Protein AF-M4C5Z3-F1 (afdb_monomer_lite)

pLDDT: mean 70.46, std 22.54, range [26.23, 94.94]

Radius of gyration: 27.14 Å; chains: 1; bounding box: 74×57×98 Å

Sequence (265 aa):
MHTAELSAAWDGSKSAGDTDDTASECMNYLVKELFRYGHFGLICELHWGSLQPQVETYILWQAGNAAIVQGDSSNASATRYYDLLFAFYVRNQGLASAASALYAFALRSQLTLSTSKAAFEAQRNALNAACNALQALPPENRWFVHKLHTKRPKSSSLKTPEHAKVVPFTRVVTLEDMKCDLSVLDGKLHLLTLGCSEGMLLSTMDGDEVIALLVDAVNTATKHEVQHRLSVGGLDYTVSRSQLTLRESGGYNVEFDEIVGSVLR

Foldseek 3Di:
DDDDDDPDDDPDDPVPVVVVVVVLVVLLVVLVVCVVVVVLVCLQVDPCDPCLVSSLVSLVVCLVCVCVVVVDLDNVSNLSSLVSNLSNCVSVVNLLSSLQSLQVSLVVLLVSLFLDLVSLVSSLVSLVSSLVSLVVDDPVRQKDKDFDPDDPPPDDDDDDDDDDPCDTDIDIDGSLNSLLVNLLSVLLSVCVVLVVDSDSCSSVDDSVRSVVVVVVSVVVVVVVVLVPDDDDPPDDDDDDPPDDDDDDDDDDDPDPCVSVVSNPD

Secondary structure (DSSP, 8-state):
-----------TTTHHHHHHHHHHHHHHHHHHHHHHTT-HHHHHHS--GGGHHHHHHHHHHHHHHHHHHS--SSTHHHHHHHHHHHHHHHHTT-HHHHHHHHHHHHHHHHHS----HHHHHHHHHHHHHHHHHHHTS-GGG-EEEEEESS------------------EEEEEEHHHHHHHHHHHHHHHHHHHTT----TTTTT--HHHHHHHHHHHHHHHHHHHHH----STT------SS-------SS----THHHHHTT--

InterPro domains:
  IPR021717 Nucleoporin Nup120/160 [PTHR21286] (20-216)
  IPR056535 NUP160, middle TPR domain [PF23354] (22-135)

Organism: Hyaloperonospora arabidopsidis (strain Emoy2) (NCBI:txid559515)

Structure (mmCIF, N/CA/C/O backbone):
data_AF-M4C5Z3-F1
#
_entry.id   AF-M4C5Z3-F1
#
loop_
_atom_site.group_PDB
_atom_site.id
_atom_site.type_symbol
_atom_site.label_atom_id
_atom_site.label_alt_id
_atom_site.label_comp_id
_atom_site.label_asym_id
_atom_site.label_entity_id
_atom_site.label_seq_id
_atom_site.pdbx_PDB_ins_code
_atom_site.Cartn_x
_atom_site.Cartn_y
_atom_site.Cartn_z
_atom_site.occupancy
_atom_site.B_iso_or_equiv
_atom_site.auth_seq_id
_atom_site.auth_comp_id
_atom_site.auth_asym_id
_atom_site.auth_atom_id
_atom_site.pdbx_PDB_model_num
ATOM 1 N N . MET A 1 1 ? 9.821 5.888 -55.090 1.00 39.34 1 MET A N 1
ATOM 2 C CA . MET A 1 1 ? 11.078 5.530 -54.403 1.00 39.34 1 MET A CA 1
ATOM 3 C C . MET A 1 1 ? 12.017 6.719 -54.503 1.00 39.34 1 MET A C 1
ATOM 5 O O . MET A 1 1 ? 12.511 6.979 -55.588 1.00 39.34 1 MET A O 1
ATOM 9 N N . HIS A 1 2 ? 12.205 7.458 -53.411 1.00 33.84 2 HIS A N 1
ATOM 10 C CA . HIS A 1 2 ? 13.255 8.469 -53.291 1.00 33.84 2 HIS A CA 1
ATOM 11 C C . HIS A 1 2 ? 13.922 8.274 -51.932 1.00 33.84 2 HIS A C 1
ATOM 13 O O . HIS A 1 2 ? 13.320 8.528 -50.894 1.00 33.84 2 HIS A O 1
ATOM 19 N N . THR A 1 3 ? 15.136 7.739 -51.962 1.00 39.19 3 THR A N 1
ATOM 20 C CA . THR A 1 3 ? 16.070 7.698 -50.840 1.00 39.19 3 THR A CA 1
ATOM 21 C C . THR A 1 3 ? 16.758 9.056 -50.770 1.00 39.19 3 THR A C 1
ATOM 23 O O . THR A 1 3 ? 17.533 9.394 -51.662 1.00 39.19 3 THR A O 1
ATOM 26 N N . ALA A 1 4 ? 16.445 9.843 -49.744 1.00 37.44 4 ALA A N 1
ATOM 27 C CA . ALA A 1 4 ? 17.240 11.003 -49.372 1.00 37.44 4 ALA A CA 1
ATOM 28 C C . ALA A 1 4 ? 18.217 10.565 -48.279 1.00 37.44 4 ALA A C 1
ATOM 30 O O . ALA A 1 4 ? 17.811 10.167 -47.187 1.00 37.44 4 ALA A O 1
ATOM 31 N N . GLU A 1 5 ? 19.499 10.587 -48.624 1.00 41.94 5 GLU A N 1
ATOM 32 C CA . GLU A 1 5 ? 20.614 10.430 -47.704 1.00 41.94 5 GLU A CA 1
ATOM 33 C C . GLU A 1 5 ? 20.595 11.576 -46.686 1.00 41.94 5 GLU A C 1
ATOM 35 O O . GLU A 1 5 ? 20.646 12.750 -47.049 1.00 41.94 5 GLU A O 1
ATOM 40 N N . LEU A 1 6 ? 20.529 11.235 -45.401 1.00 36.75 6 LEU A N 1
ATOM 41 C CA . LEU A 1 6 ? 20.796 12.155 -44.299 1.00 36.75 6 LEU A CA 1
ATOM 42 C C . LEU A 1 6 ? 21.975 11.601 -43.500 1.00 36.75 6 LEU A C 1
ATOM 44 O O . LEU A 1 6 ? 21.814 10.982 -42.451 1.00 36.75 6 LEU A O 1
ATOM 48 N N . SER A 1 7 ? 23.182 11.837 -44.015 1.00 43.16 7 SER A N 1
ATOM 49 C CA . SER A 1 7 ? 24.384 11.877 -43.184 1.00 43.16 7 SER A CA 1
ATOM 50 C C . SER A 1 7 ? 24.365 13.177 -42.386 1.00 43.16 7 SER A C 1
ATOM 52 O O . SER A 1 7 ? 24.727 14.233 -42.897 1.00 43.16 7 SER A O 1
ATOM 54 N N . ALA A 1 8 ? 23.954 13.097 -41.123 1.00 41.72 8 ALA A N 1
ATOM 55 C CA . ALA A 1 8 ? 24.236 14.128 -40.136 1.00 41.72 8 ALA A CA 1
ATOM 56 C C . ALA A 1 8 ? 25.326 13.605 -39.197 1.00 41.72 8 ALA A C 1
ATOM 58 O O . ALA A 1 8 ? 25.140 12.621 -38.486 1.00 41.72 8 ALA A O 1
ATOM 59 N N . ALA A 1 9 ? 26.480 14.266 -39.248 1.00 44.06 9 ALA A N 1
ATOM 60 C CA . ALA A 1 9 ? 27.583 14.095 -38.321 1.00 44.06 9 ALA A CA 1
ATOM 61 C C . ALA A 1 9 ? 27.102 14.357 -36.886 1.00 44.06 9 ALA A C 1
ATOM 63 O O . ALA A 1 9 ? 26.597 15.438 -36.587 1.00 44.06 9 ALA A O 1
ATOM 64 N N . TRP A 1 10 ? 27.243 13.371 -36.001 1.00 43.03 10 TRP A N 1
ATOM 65 C CA . TRP A 1 10 ? 26.977 13.547 -34.577 1.00 43.03 10 TRP A CA 1
ATOM 66 C C . TRP A 1 10 ? 28.274 13.918 -33.866 1.00 43.03 10 TRP A C 1
ATOM 68 O O . TRP A 1 10 ? 29.147 13.086 -33.629 1.00 43.03 10 TRP A O 1
ATOM 78 N N . ASP A 1 11 ? 28.373 15.209 -33.566 1.00 37.47 11 ASP A N 1
ATOM 79 C CA . ASP A 1 11 ? 29.314 15.802 -32.626 1.00 37.47 11 ASP A CA 1
ATOM 80 C C . ASP A 1 11 ? 28.992 15.278 -31.211 1.00 37.47 11 ASP A C 1
ATOM 82 O O . ASP A 1 11 ? 28.008 15.653 -30.569 1.00 37.47 11 ASP A O 1
ATOM 86 N N . GLY A 1 12 ? 29.765 14.283 -30.777 1.00 49.31 12 GLY A N 1
ATOM 87 C CA . GLY A 1 12 ? 29.418 13.347 -29.706 1.00 49.31 12 GLY A CA 1
ATOM 88 C C . GLY A 1 12 ? 29.709 13.803 -28.276 1.00 49.31 12 GLY A C 1
ATOM 89 O O . GLY A 1 12 ? 30.211 12.998 -27.501 1.00 49.31 12 GLY A O 1
ATOM 90 N N . SER A 1 13 ? 29.428 15.053 -27.892 1.00 48.03 13 SER A N 1
ATOM 91 C CA . SER A 1 13 ? 29.734 15.491 -26.510 1.00 48.03 13 SER A CA 1
ATOM 92 C C . SER A 1 13 ? 28.689 16.382 -25.822 1.00 48.03 13 SER A C 1
ATOM 94 O O . SER A 1 13 ? 28.827 16.693 -24.642 1.00 48.03 13 SER A O 1
ATOM 96 N N . LYS A 1 14 ? 27.595 16.753 -26.503 1.00 43.72 14 LYS A N 1
ATOM 97 C CA . LYS A 1 14 ? 26.485 17.517 -25.891 1.00 43.72 14 LYS A CA 1
ATOM 98 C C . LYS A 1 14 ? 25.096 16.897 -26.054 1.00 43.72 14 LYS A C 1
ATOM 100 O O . LYS A 1 14 ? 24.192 17.293 -25.335 1.00 43.72 14 LYS A O 1
ATOM 105 N N . SER A 1 15 ? 24.924 15.915 -26.940 1.00 52.88 15 SER A N 1
ATOM 106 C CA . SER A 1 15 ? 23.600 15.368 -27.266 1.00 52.88 15 SER A CA 1
ATOM 107 C C . SER A 1 15 ? 23.073 14.331 -26.276 1.00 52.88 15 SER A C 1
ATOM 109 O O . SER A 1 15 ? 21.871 14.115 -26.240 1.00 52.88 15 SER A O 1
ATOM 111 N N . ALA A 1 16 ? 23.932 13.697 -25.470 1.00 54.38 16 ALA A N 1
ATOM 112 C CA . ALA A 1 16 ? 23.512 12.596 -24.601 1.00 54.38 16 ALA A CA 1
ATOM 113 C C . ALA A 1 16 ? 22.539 13.042 -23.491 1.00 54.38 16 ALA A C 1
ATOM 115 O O . ALA A 1 16 ? 21.610 12.303 -23.176 1.00 54.38 16 ALA A O 1
ATOM 116 N N . GLY A 1 17 ? 22.726 14.249 -22.938 1.00 60.50 17 GLY A N 1
ATOM 117 C CA . GLY A 1 17 ? 21.825 14.824 -21.931 1.00 60.50 17 GLY A CA 1
ATOM 118 C C . GLY A 1 17 ? 20.466 15.202 -22.523 1.00 60.50 17 GLY A C 1
ATOM 119 O O . GLY A 1 17 ? 19.441 14.728 -22.050 1.00 60.50 17 GLY A O 1
ATOM 120 N N . ASP A 1 18 ? 20.467 15.940 -23.636 1.00 63.28 18 ASP A N 1
ATOM 121 C CA . ASP A 1 18 ? 19.236 16.381 -24.305 1.00 63.28 18 ASP A CA 1
ATOM 122 C C . ASP A 1 18 ? 18.384 15.198 -24.814 1.00 63.28 18 ASP A C 1
ATOM 124 O O . ASP A 1 18 ? 17.150 15.252 -24.808 1.00 63.28 18 ASP A O 1
ATOM 128 N N . THR A 1 19 ? 19.022 14.098 -25.243 1.00 69.94 19 THR A N 1
ATOM 129 C CA . THR A 1 19 ? 18.304 12.885 -25.666 1.00 69.94 19 THR A CA 1
ATOM 130 C C . THR A 1 19 ? 17.678 12.120 -24.504 1.00 69.94 19 THR A C 1
ATOM 132 O O . THR A 1 19 ? 16.592 11.567 -24.677 1.00 69.94 19 THR A O 1
ATOM 135 N N . ASP A 1 20 ? 18.334 12.086 -23.340 1.00 73.19 20 ASP A N 1
ATOM 136 C CA . ASP A 1 20 ? 17.809 11.406 -22.147 1.00 73.19 20 ASP A CA 1
ATOM 137 C C . ASP A 1 20 ? 16.641 12.200 -21.543 1.00 73.19 20 ASP A C 1
ATOM 139 O O . ASP A 1 20 ? 15.596 11.631 -21.221 1.00 73.19 20 ASP A O 1
ATOM 143 N N . ASP A 1 21 ? 16.752 13.531 -21.532 1.00 78.31 21 ASP A N 1
ATOM 144 C CA . ASP A 1 21 ? 15.671 14.425 -21.114 1.00 78.31 21 ASP A CA 1
ATOM 145 C C . ASP A 1 21 ? 14.442 14.269 -22.024 1.00 78.31 21 ASP A C 1
ATOM 147 O O . ASP A 1 21 ? 13.331 14.037 -21.539 1.00 78.31 21 ASP A O 1
ATOM 151 N N . THR A 1 22 ? 14.638 14.264 -23.348 1.00 84.62 22 THR A N 1
ATOM 152 C CA . THR A 1 22 ? 13.544 14.044 -24.314 1.00 84.62 22 THR A CA 1
ATOM 153 C C . THR A 1 22 ? 12.902 12.658 -24.150 1.00 84.62 22 THR A C 1
ATOM 155 O O . THR A 1 22 ? 11.677 12.518 -24.222 1.00 84.62 22 THR A O 1
ATOM 158 N N . ALA A 1 23 ? 13.705 11.614 -23.908 1.00 84.00 23 ALA A N 1
ATOM 159 C CA . ALA A 1 23 ? 13.200 10.263 -23.665 1.00 84.00 23 ALA A CA 1
ATOM 160 C C . ALA A 1 23 ? 12.373 10.183 -22.370 1.00 84.00 23 ALA A C 1
ATOM 162 O O . ALA A 1 23 ? 11.319 9.537 -22.353 1.00 84.00 23 ALA A O 1
ATOM 163 N N . SER A 1 24 ? 12.803 10.883 -21.317 1.00 84.06 24 SER A N 1
ATOM 164 C CA . SER A 1 24 ? 12.084 10.957 -20.043 1.00 84.06 24 SER A CA 1
ATOM 165 C C . SER A 1 24 ? 10.725 11.658 -20.186 1.00 84.06 24 SER A C 1
ATOM 167 O O . SER A 1 24 ? 9.720 11.189 -19.643 1.00 84.06 24 SER A O 1
ATOM 169 N N . GLU A 1 25 ? 10.639 12.724 -20.990 1.00 87.38 25 GLU A N 1
ATOM 170 C CA . GLU A 1 25 ? 9.375 13.405 -21.292 1.00 87.38 25 GLU A CA 1
ATOM 171 C C . GLU A 1 25 ? 8.417 12.514 -22.091 1.00 87.38 25 GLU A C 1
ATOM 173 O O . GLU A 1 25 ? 7.232 12.409 -21.750 1.00 87.38 25 GLU A O 1
ATOM 178 N N . CYS A 1 26 ? 8.925 11.818 -23.115 1.00 90.06 26 CYS A N 1
ATOM 179 C CA . CYS A 1 26 ? 8.133 10.869 -23.903 1.00 90.06 26 CYS A CA 1
ATOM 180 C C . CYS A 1 26 ? 7.590 9.732 -23.030 1.00 90.06 26 CYS A C 1
ATOM 182 O O . CYS A 1 26 ? 6.424 9.351 -23.154 1.00 90.06 26 CYS A O 1
ATOM 184 N N . MET A 1 27 ? 8.418 9.218 -22.117 1.00 92.50 27 MET A N 1
ATOM 185 C CA . MET A 1 27 ? 8.021 8.202 -21.146 1.00 92.50 27 MET A CA 1
ATOM 186 C C . MET A 1 27 ? 6.918 8.726 -20.223 1.00 92.50 27 MET A C 1
ATOM 188 O O . MET A 1 27 ? 5.879 8.077 -20.098 1.00 92.50 27 MET A O 1
ATOM 192 N N . ASN A 1 28 ? 7.087 9.919 -19.644 1.00 89.81 28 ASN A N 1
ATOM 193 C CA . ASN A 1 28 ? 6.080 10.527 -18.773 1.00 89.81 28 ASN A CA 1
ATOM 194 C C . ASN A 1 28 ? 4.739 10.690 -19.501 1.00 89.81 28 ASN A C 1
ATOM 196 O O . ASN A 1 28 ? 3.684 10.396 -18.935 1.00 89.81 28 ASN A O 1
ATOM 200 N N . TYR A 1 29 ? 4.771 11.124 -20.765 1.00 91.19 29 TYR A N 1
ATOM 201 C CA . TYR A 1 29 ? 3.573 11.237 -21.595 1.00 91.19 29 TYR A CA 1
ATOM 202 C C . TYR A 1 29 ? 2.930 9.870 -21.865 1.00 91.19 29 TYR A C 1
ATOM 204 O O . TYR A 1 29 ? 1.718 9.716 -21.709 1.00 91.19 29 TYR A O 1
ATOM 212 N N . LEU A 1 30 ? 3.731 8.858 -22.203 1.00 92.38 30 LEU A N 1
ATOM 213 C CA . LEU A 1 30 ? 3.244 7.504 -22.457 1.00 92.38 30 LEU A CA 1
ATOM 214 C C . LEU A 1 30 ? 2.590 6.889 -21.213 1.00 92.38 30 LEU A C 1
ATOM 216 O O . LEU A 1 30 ? 1.467 6.395 -21.299 1.00 92.38 30 LEU A O 1
ATOM 220 N N . VAL A 1 31 ? 3.255 6.939 -20.055 1.00 91.75 31 VAL A N 1
ATOM 221 C CA . VAL A 1 31 ? 2.716 6.398 -18.795 1.00 91.75 31 VAL A CA 1
ATOM 222 C C . VAL A 1 31 ? 1.428 7.127 -18.411 1.00 91.75 31 VAL A C 1
ATOM 224 O O . VAL A 1 31 ? 0.455 6.481 -18.018 1.00 91.75 31 VAL A O 1
ATOM 227 N N . LYS A 1 32 ? 1.378 8.453 -18.599 1.00 90.62 32 LYS A N 1
ATOM 228 C CA . LYS A 1 32 ? 0.165 9.256 -18.390 1.00 90.62 32 LYS A CA 1
ATOM 229 C C . LYS A 1 32 ? -0.997 8.784 -19.261 1.00 90.62 32 LYS A C 1
ATOM 231 O O . LYS A 1 32 ? -2.103 8.599 -18.754 1.00 90.62 32 LYS A O 1
ATOM 236 N N . GLU A 1 33 ? -0.763 8.591 -20.557 1.00 92.69 33 GLU A N 1
ATOM 237 C CA . GLU A 1 33 ? -1.805 8.176 -21.498 1.00 92.69 33 GLU A CA 1
ATOM 238 C C . GLU A 1 33 ? -2.261 6.738 -21.241 1.00 92.69 33 GLU A C 1
ATOM 240 O O . GLU A 1 33 ? -3.463 6.480 -21.168 1.00 92.69 33 GLU A O 1
ATOM 245 N N . LEU A 1 34 ? -1.331 5.810 -20.997 1.00 91.38 34 LEU A N 1
ATOM 246 C CA . LEU A 1 34 ? -1.670 4.435 -20.621 1.00 91.38 34 LEU A CA 1
ATOM 247 C C . LEU A 1 34 ? -2.499 4.396 -19.331 1.00 91.38 34 LEU A C 1
ATOM 249 O O . LEU A 1 34 ? -3.488 3.666 -19.263 1.00 91.38 34 LEU A O 1
ATOM 253 N N . PHE A 1 35 ? -2.155 5.220 -18.337 1.00 88.56 35 PHE A N 1
ATOM 254 C CA . PHE A 1 35 ? -2.938 5.348 -17.108 1.00 88.56 35 PHE A CA 1
ATOM 255 C C . PHE A 1 35 ? -4.342 5.902 -17.389 1.00 88.56 35 PHE A C 1
ATOM 257 O O . PHE A 1 35 ? -5.336 5.356 -16.901 1.00 88.56 35 PHE A O 1
ATOM 264 N N . ARG A 1 36 ? -4.438 6.958 -18.207 1.00 87.25 36 ARG A N 1
ATOM 265 C CA . ARG A 1 36 ? -5.704 7.607 -18.582 1.00 87.25 36 ARG A CA 1
ATOM 266 C C . ARG A 1 36 ? -6.666 6.639 -19.270 1.00 87.25 36 ARG A C 1
ATOM 268 O O . ARG A 1 36 ? -7.855 6.660 -18.963 1.00 87.25 36 ARG A O 1
ATOM 275 N N . TYR A 1 37 ? -6.154 5.776 -20.145 1.00 89.88 37 TYR A N 1
ATOM 276 C CA . TYR A 1 37 ? -6.942 4.753 -20.839 1.00 89.88 37 TYR A CA 1
ATOM 277 C C . TYR A 1 37 ? -7.106 3.441 -20.049 1.00 89.88 37 TYR A C 1
ATOM 279 O O . TYR A 1 37 ? -7.780 2.526 -20.514 1.00 89.88 37 TYR A O 1
ATOM 287 N N . GLY A 1 38 ? -6.535 3.334 -18.843 1.00 85.50 38 GLY A N 1
ATOM 288 C CA . GLY A 1 38 ? -6.671 2.151 -17.985 1.00 85.50 38 GLY A CA 1
ATOM 289 C C . GLY A 1 38 ? -5.815 0.953 -18.407 1.00 85.50 38 GLY A C 1
ATOM 290 O O . GLY A 1 38 ? -6.042 -0.164 -17.944 1.00 85.50 38 GLY A O 1
ATOM 291 N N . HIS A 1 39 ? -4.805 1.159 -19.250 1.00 90.38 39 HIS A N 1
ATOM 292 C CA . HIS A 1 39 ? -3.883 0.122 -19.713 1.00 90.38 39 HIS A CA 1
ATOM 293 C C . HIS A 1 39 ? -2.743 -0.139 -18.712 1.00 90.38 39 HIS A C 1
ATOM 295 O O . HIS A 1 39 ? -1.563 -0.122 -19.062 1.00 90.38 39 HIS A O 1
ATOM 301 N N . PHE A 1 40 ? -3.092 -0.408 -17.452 1.00 89.38 40 PHE A N 1
ATOM 302 C CA . PHE A 1 40 ? -2.129 -0.654 -16.369 1.00 89.38 40 PHE A CA 1
ATOM 303 C C . PHE A 1 40 ? -1.245 -1.874 -16.616 1.00 89.38 40 PHE A C 1
ATOM 305 O O . PHE A 1 40 ? -0.050 -1.834 -16.341 1.00 89.38 40 PHE A O 1
ATOM 312 N N . GLY A 1 41 ? -1.826 -2.932 -17.192 1.00 87.88 41 GLY A N 1
ATOM 313 C CA . GLY A 1 41 ? -1.092 -4.143 -17.551 1.00 87.88 41 GLY A CA 1
ATOM 314 C C . GLY A 1 41 ? 0.101 -3.834 -18.452 1.00 87.88 41 GLY A C 1
ATOM 315 O O . GLY A 1 41 ? 1.205 -4.262 -18.141 1.00 87.88 41 GLY A O 1
ATOM 316 N N . LEU A 1 42 ? -0.092 -2.997 -19.480 1.00 89.81 42 LEU A N 1
ATOM 317 C CA . LEU A 1 42 ? 0.976 -2.608 -20.406 1.00 89.81 42 LEU A CA 1
ATOM 318 C C . LEU A 1 42 ? 2.106 -1.859 -19.697 1.00 89.81 42 LEU A C 1
ATOM 320 O O . LEU A 1 42 ? 3.270 -2.159 -19.941 1.00 89.81 42 LEU A O 1
ATOM 324 N N . ILE A 1 43 ? 1.786 -0.950 -18.769 1.00 90.62 43 ILE A N 1
ATOM 325 C CA . ILE A 1 43 ? 2.807 -0.243 -17.976 1.00 90.62 43 ILE A CA 1
ATOM 326 C C . ILE A 1 43 ? 3.695 -1.246 -17.224 1.00 90.62 43 ILE A C 1
ATOM 328 O O . ILE A 1 43 ? 4.904 -1.053 -17.121 1.00 90.62 43 ILE A O 1
ATOM 332 N N . CYS A 1 44 ? 3.114 -2.340 -16.737 1.00 90.50 44 CYS A N 1
ATOM 333 C CA . CYS A 1 44 ? 3.830 -3.387 -16.018 1.00 90.50 44 CYS A CA 1
ATOM 334 C C . CYS A 1 44 ? 4.451 -4.482 -16.915 1.00 90.50 44 CYS A C 1
ATOM 336 O O . CYS A 1 44 ? 5.131 -5.354 -16.380 1.00 90.50 44 CYS A O 1
ATOM 338 N N . GLU A 1 45 ? 4.156 -4.536 -18.220 1.00 89.25 45 GLU A N 1
ATOM 339 C CA . GLU A 1 45 ? 4.692 -5.539 -19.176 1.00 89.25 45 GLU A CA 1
ATOM 340 C C . GLU A 1 45 ? 5.832 -4.985 -20.027 1.00 89.25 45 GLU A C 1
ATOM 342 O O . GLU A 1 45 ? 6.682 -5.735 -20.514 1.00 89.25 45 GLU A O 1
ATOM 347 N N . LEU A 1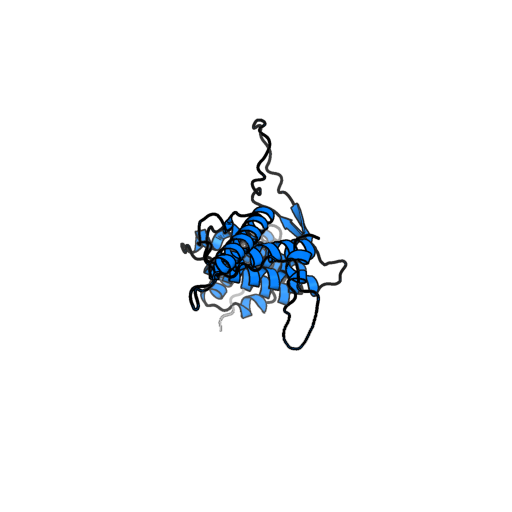 46 ? 5.851 -3.667 -20.215 1.00 88.62 46 LEU A N 1
ATOM 348 C CA . LEU A 1 46 ? 6.898 -2.991 -20.958 1.00 88.62 46 LEU A CA 1
ATOM 349 C C . LEU A 1 46 ? 8.245 -3.125 -20.239 1.00 88.62 46 LEU A C 1
ATOM 351 O O . LEU A 1 46 ? 8.373 -2.891 -19.038 1.00 88.62 46 LEU A O 1
ATOM 355 N N . HIS A 1 47 ? 9.272 -3.475 -21.009 1.00 86.69 47 HIS A N 1
ATOM 356 C CA . HIS A 1 47 ? 10.647 -3.518 -20.530 1.00 86.69 47 HIS A CA 1
ATOM 357 C C . HIS A 1 47 ? 11.243 -2.113 -20.630 1.00 86.69 47 HIS A C 1
ATOM 359 O O . HIS A 1 47 ? 11.752 -1.715 -21.675 1.00 86.69 47 HIS A O 1
ATOM 365 N N . TRP A 1 48 ? 11.160 -1.353 -19.540 1.00 87.62 48 TRP A N 1
ATOM 366 C CA . TRP A 1 48 ? 11.593 0.048 -19.496 1.00 87.62 48 TRP A CA 1
ATOM 367 C C . TRP A 1 48 ? 13.117 0.239 -19.517 1.00 87.62 48 TRP A C 1
ATOM 369 O O . TRP A 1 48 ? 13.590 1.345 -19.769 1.00 87.62 48 TRP A O 1
ATOM 379 N N . GLY A 1 49 ? 13.898 -0.816 -19.262 1.00 87.88 49 GLY A N 1
ATOM 380 C CA . GLY A 1 49 ? 15.360 -0.756 -19.277 1.00 87.88 49 GLY A CA 1
ATOM 381 C C . GLY A 1 49 ? 15.897 0.326 -18.335 1.00 87.88 49 GLY A C 1
ATOM 382 O O . GLY A 1 49 ? 15.535 0.371 -17.161 1.00 87.88 49 GLY A O 1
ATOM 383 N N . SER A 1 50 ? 16.730 1.231 -18.854 1.00 88.06 50 SER A N 1
ATOM 384 C CA . SER A 1 50 ? 17.291 2.355 -18.088 1.00 88.06 50 SER A CA 1
ATOM 385 C C . SER A 1 50 ? 16.250 3.381 -17.624 1.00 88.06 50 SER A C 1
ATOM 387 O O . SER A 1 50 ? 16.515 4.111 -16.673 1.00 88.06 50 SER A O 1
ATOM 389 N N . LEU A 1 51 ? 15.064 3.422 -18.242 1.00 88.56 51 LEU A N 1
ATOM 390 C CA . LEU A 1 51 ? 13.984 4.348 -17.882 1.00 88.56 51 LEU A CA 1
ATOM 391 C C . LEU A 1 51 ? 13.130 3.831 -16.713 1.00 88.56 51 LEU A C 1
ATOM 393 O O . LEU A 1 51 ? 12.297 4.567 -16.188 1.00 88.56 51 LEU A O 1
ATOM 397 N N . GLN A 1 52 ? 13.331 2.586 -16.264 1.00 90.06 52 GLN A N 1
ATOM 398 C CA . GLN A 1 52 ? 12.551 1.982 -15.178 1.00 90.06 52 GLN A CA 1
ATOM 399 C C . GLN A 1 52 ? 12.520 2.831 -13.888 1.00 90.06 52 GLN A C 1
ATOM 401 O O . GLN A 1 52 ? 11.425 3.036 -13.360 1.00 90.06 52 GLN A O 1
ATOM 406 N N . PRO A 1 53 ? 13.645 3.396 -13.397 1.00 89.19 53 PRO A N 1
ATOM 407 C CA . PRO A 1 53 ? 13.628 4.252 -12.208 1.00 89.19 53 PRO A CA 1
ATOM 408 C C . PRO A 1 53 ? 12.848 5.558 -12.420 1.00 89.19 53 PRO A C 1
ATOM 410 O O . PRO A 1 53 ? 12.262 6.100 -11.482 1.00 89.19 53 PRO A O 1
ATOM 413 N N . GLN A 1 54 ? 12.826 6.075 -13.651 1.00 88.56 54 GLN A N 1
ATOM 414 C CA . GLN A 1 54 ? 12.085 7.289 -13.991 1.00 88.56 54 GLN A CA 1
ATOM 415 C C . GLN A 1 54 ? 10.575 7.013 -14.017 1.00 88.56 54 GLN A C 1
ATOM 417 O O . GLN A 1 54 ? 9.809 7.796 -13.461 1.00 88.56 54 GLN A O 1
ATOM 422 N N . VAL A 1 55 ? 10.152 5.870 -14.574 1.00 91.00 55 VAL A N 1
ATOM 423 C CA . VAL A 1 55 ? 8.752 5.401 -14.544 1.00 91.00 55 VAL A CA 1
ATOM 424 C C . VAL A 1 55 ? 8.278 5.229 -13.103 1.00 91.00 55 VAL A C 1
ATOM 426 O O . VAL A 1 55 ? 7.215 5.723 -12.731 1.00 91.00 55 VAL A O 1
ATOM 429 N N . GLU A 1 56 ? 9.091 4.578 -12.270 1.00 90.69 56 GLU A N 1
ATOM 430 C CA . GLU A 1 56 ? 8.823 4.412 -10.840 1.00 90.69 56 GLU A CA 1
ATOM 431 C C . GLU A 1 56 ? 8.650 5.768 -10.143 1.00 90.69 56 GLU A C 1
ATOM 433 O O . GLU A 1 56 ? 7.653 5.997 -9.455 1.00 90.69 56 GLU A O 1
ATOM 438 N N . THR A 1 57 ? 9.586 6.692 -10.376 1.00 89.25 57 THR A N 1
ATOM 439 C CA . THR A 1 57 ? 9.551 8.048 -9.813 1.00 89.25 57 THR A CA 1
ATOM 440 C C . THR A 1 57 ? 8.303 8.808 -10.258 1.00 89.25 57 THR A C 1
ATOM 442 O O . THR A 1 57 ? 7.662 9.470 -9.441 1.00 89.25 57 THR A O 1
ATOM 445 N N . TYR A 1 58 ? 7.919 8.683 -11.530 1.00 90.12 58 TYR A N 1
ATOM 446 C CA . TYR A 1 58 ? 6.711 9.297 -12.068 1.00 90.12 58 TYR A CA 1
ATOM 447 C C . TYR A 1 58 ? 5.448 8.752 -11.389 1.00 90.12 58 TYR A C 1
ATOM 449 O O . TYR A 1 58 ? 4.624 9.535 -10.912 1.00 90.12 58 TYR A O 1
ATOM 457 N N . ILE A 1 59 ? 5.303 7.426 -11.285 1.00 90.44 59 ILE A N 1
ATOM 458 C CA . ILE A 1 59 ? 4.135 6.790 -10.650 1.00 90.44 59 ILE A CA 1
ATOM 459 C C . ILE A 1 59 ? 4.057 7.172 -9.165 1.00 90.44 59 ILE A C 1
ATOM 461 O O . ILE A 1 59 ? 2.986 7.549 -8.688 1.00 90.44 59 ILE A O 1
ATOM 465 N N . LEU A 1 60 ? 5.185 7.145 -8.446 1.00 88.19 60 LEU A N 1
ATOM 466 C CA . LEU A 1 60 ? 5.281 7.596 -7.052 1.00 88.19 60 LEU A CA 1
ATOM 467 C C . LEU A 1 60 ? 4.851 9.058 -6.895 1.00 88.19 60 LEU A C 1
ATOM 469 O O . LEU A 1 60 ? 4.080 9.392 -5.991 1.00 88.19 60 LEU A O 1
ATOM 473 N N . TRP A 1 61 ? 5.326 9.935 -7.782 1.00 87.00 61 TRP A N 1
ATOM 474 C CA . TRP A 1 61 ? 4.959 11.346 -7.764 1.00 87.00 61 TRP A CA 1
ATOM 475 C C . TRP A 1 61 ? 3.459 11.533 -8.008 1.00 87.00 61 TRP A C 1
ATOM 477 O O . TRP A 1 61 ? 2.813 12.283 -7.274 1.00 87.00 61 TRP A O 1
ATOM 487 N N . GLN A 1 62 ? 2.877 10.814 -8.971 1.00 87.69 62 GLN A N 1
ATOM 488 C CA . GLN A 1 62 ? 1.433 10.854 -9.213 1.00 87.69 62 GLN A CA 1
ATOM 489 C C . GLN A 1 62 ? 0.640 10.344 -8.003 1.00 87.69 62 GLN A C 1
ATOM 491 O O . GLN A 1 62 ? -0.301 11.008 -7.573 1.00 87.69 62 GLN A O 1
ATOM 496 N N . ALA A 1 63 ? 1.057 9.233 -7.386 1.00 84.50 63 ALA A N 1
ATOM 497 C CA . ALA A 1 63 ? 0.425 8.691 -6.180 1.00 84.50 63 ALA A CA 1
ATOM 498 C C . ALA A 1 63 ? 0.435 9.700 -5.015 1.00 84.50 63 ALA A C 1
ATOM 500 O O . ALA A 1 63 ? -0.568 9.879 -4.317 1.00 84.50 63 ALA A O 1
ATOM 501 N N . GLY A 1 64 ? 1.556 10.404 -4.825 1.00 81.50 64 GLY A N 1
ATOM 502 C CA . GLY A 1 64 ? 1.710 11.433 -3.794 1.00 81.50 64 GLY A CA 1
ATOM 503 C C . GLY A 1 64 ? 0.888 12.703 -4.044 1.00 81.50 64 GLY A C 1
ATOM 504 O O . GLY A 1 64 ? 0.459 13.354 -3.086 1.00 81.50 64 GLY A O 1
ATOM 505 N N . ASN A 1 65 ? 0.625 13.035 -5.310 1.00 81.00 65 ASN A N 1
ATOM 506 C CA . ASN A 1 65 ? -0.047 14.272 -5.718 1.00 81.00 65 ASN A CA 1
ATOM 507 C C . ASN A 1 65 ? -1.483 14.067 -6.229 1.00 81.00 65 ASN A C 1
ATOM 509 O O . ASN A 1 65 ? -2.134 15.042 -6.593 1.00 81.00 65 ASN A O 1
ATOM 513 N N . ALA A 1 66 ? -2.015 12.842 -6.214 1.00 75.19 66 ALA A N 1
ATOM 514 C CA . ALA A 1 66 ? -3.301 12.502 -6.831 1.00 75.19 66 ALA A CA 1
ATOM 515 C C . ALA A 1 66 ? -4.483 13.382 -6.364 1.00 75.19 66 ALA A C 1
ATOM 517 O O . ALA A 1 66 ? -5.313 13.774 -7.181 1.00 75.19 66 ALA A O 1
ATOM 518 N N . ALA A 1 67 ? -4.505 13.776 -5.084 1.00 61.31 67 ALA A N 1
ATOM 519 C CA . ALA A 1 67 ? -5.524 14.674 -4.522 1.00 61.31 67 ALA A CA 1
ATOM 520 C C . ALA A 1 67 ? -5.449 16.117 -5.068 1.00 61.31 67 ALA A C 1
ATOM 522 O O . ALA A 1 67 ? -6.459 16.804 -5.153 1.00 61.31 67 ALA A O 1
ATOM 523 N N . ILE A 1 68 ? -4.255 16.584 -5.449 1.00 59.69 68 ILE A N 1
ATOM 524 C CA . ILE A 1 68 ? -4.027 17.926 -6.012 1.00 59.69 68 ILE A CA 1
ATOM 525 C C . ILE A 1 68 ? -4.238 17.901 -7.531 1.00 59.69 68 ILE A C 1
ATOM 527 O O . ILE A 1 68 ? -4.790 18.833 -8.105 1.00 59.69 68 ILE A O 1
ATOM 531 N N . VAL A 1 69 ? -3.803 16.820 -8.183 1.00 56.81 69 VAL A N 1
ATOM 532 C CA . VAL A 1 69 ? -3.774 16.692 -9.647 1.00 56.81 69 VAL A CA 1
ATOM 533 C C . VAL A 1 69 ? -5.158 16.421 -10.237 1.00 56.81 69 VAL A C 1
ATOM 535 O O . VAL A 1 69 ? -5.428 16.873 -11.347 1.00 56.81 69 VAL A O 1
ATOM 538 N N . GLN A 1 70 ? -6.029 15.691 -9.532 1.00 55.22 70 GLN A N 1
ATOM 539 C CA . GLN A 1 70 ? -7.334 15.287 -10.076 1.00 55.22 70 GLN A CA 1
ATOM 540 C C . GLN A 1 70 ? -8.520 16.083 -9.526 1.00 55.22 70 GLN A C 1
ATOM 542 O O . GLN A 1 70 ? -9.632 15.884 -9.995 1.00 55.22 70 GLN A O 1
ATOM 547 N N . GLY A 1 71 ? -8.314 16.992 -8.564 1.00 46.56 71 GLY A N 1
ATOM 548 C CA . GLY A 1 71 ? -9.395 17.802 -7.977 1.00 46.56 71 GLY A CA 1
ATOM 549 C C . GLY A 1 71 ? -10.447 17.000 -7.195 1.00 46.56 71 GLY A C 1
ATOM 550 O O . GLY A 1 71 ? -11.364 17.588 -6.628 1.00 46.56 71 GLY A O 1
ATOM 551 N N . ASP A 1 72 ? -10.299 15.677 -7.134 1.00 47.97 72 ASP A N 1
ATOM 552 C CA . ASP A 1 72 ? -11.162 14.777 -6.391 1.00 47.97 72 ASP A CA 1
ATOM 553 C C . ASP A 1 72 ? -10.739 14.750 -4.920 1.00 47.97 72 ASP A C 1
ATOM 555 O O . ASP A 1 72 ? -9.615 14.386 -4.572 1.00 47.97 72 ASP A O 1
ATOM 559 N N . SER A 1 73 ? -11.686 15.050 -4.030 1.00 50.91 73 SER A N 1
ATOM 560 C CA . SER A 1 73 ? -11.563 14.796 -2.587 1.00 50.91 73 SER A CA 1
ATOM 561 C C . SER A 1 73 ? -11.539 13.299 -2.244 1.00 50.91 73 SER A C 1
ATOM 563 O O . SER A 1 73 ? -11.386 12.923 -1.082 1.00 50.91 73 SER A O 1
ATOM 565 N N . SER A 1 74 ? -11.706 12.437 -3.251 1.00 55.97 74 SER A N 1
ATOM 566 C CA . SER A 1 74 ? -11.729 10.989 -3.122 1.00 55.97 74 SER A CA 1
ATOM 567 C C . SER A 1 74 ? -10.324 10.403 -3.235 1.00 55.97 74 SER A C 1
ATOM 569 O O . SER A 1 74 ? -9.613 10.612 -4.217 1.00 55.97 74 SER A O 1
ATOM 571 N N . ASN A 1 75 ? -9.957 9.568 -2.262 1.00 67.00 75 ASN A N 1
ATOM 572 C CA . ASN A 1 75 ? -8.719 8.784 -2.270 1.00 67.00 75 ASN A CA 1
ATOM 573 C C . ASN A 1 75 ? -8.619 7.802 -3.461 1.00 67.00 75 ASN A C 1
ATOM 575 O O . ASN A 1 75 ? -7.557 7.218 -3.655 1.00 67.00 75 ASN A O 1
ATOM 579 N N . ALA A 1 76 ? -9.673 7.623 -4.269 1.00 76.31 76 ALA A N 1
ATOM 580 C CA . ALA A 1 76 ? -9.731 6.645 -5.359 1.00 76.31 76 ALA A CA 1
ATOM 581 C C . ALA A 1 76 ? -8.611 6.804 -6.402 1.00 76.31 76 ALA A C 1
ATOM 583 O O . ALA A 1 76 ? -8.068 5.813 -6.893 1.00 76.31 76 ALA A O 1
ATOM 584 N N . SER A 1 77 ? -8.238 8.041 -6.733 1.00 77.50 77 SER A N 1
ATOM 585 C CA . SER A 1 77 ? -7.146 8.317 -7.669 1.00 77.50 77 SER A CA 1
ATOM 586 C C . SER A 1 77 ? -5.795 7.882 -7.102 1.00 77.50 77 SER A C 1
ATOM 588 O O . SER A 1 77 ? -5.030 7.198 -7.782 1.00 77.50 77 SER A O 1
ATOM 590 N N . ALA A 1 78 ? -5.535 8.204 -5.831 1.00 81.00 78 ALA A N 1
ATOM 591 C CA . ALA A 1 78 ? -4.349 7.758 -5.112 1.00 81.00 78 ALA A CA 1
ATOM 592 C C . ALA A 1 78 ? -4.303 6.226 -5.037 1.00 81.00 78 ALA A C 1
ATOM 594 O O . ALA A 1 78 ? -3.271 5.645 -5.361 1.00 81.00 78 ALA A O 1
ATOM 595 N N . THR A 1 79 ? -5.422 5.576 -4.694 1.00 84.31 79 THR A N 1
ATOM 596 C CA . THR A 1 79 ? -5.538 4.110 -4.648 1.00 84.31 79 THR A CA 1
ATOM 597 C C . THR A 1 79 ? -5.106 3.477 -5.967 1.00 84.31 79 THR A C 1
ATOM 599 O O . THR A 1 79 ? -4.211 2.641 -5.965 1.00 84.31 79 THR A O 1
ATOM 602 N N . ARG A 1 80 ? -5.624 3.954 -7.109 1.00 87.25 80 ARG A N 1
ATOM 603 C CA . ARG A 1 80 ? -5.257 3.419 -8.435 1.00 87.25 80 ARG A CA 1
ATOM 604 C C . ARG A 1 80 ? -3.761 3.530 -8.738 1.00 87.25 80 ARG A C 1
ATOM 606 O O . ARG A 1 80 ? -3.199 2.626 -9.352 1.00 87.25 80 ARG A O 1
ATOM 613 N N . TYR A 1 81 ? -3.111 4.623 -8.336 1.00 88.94 81 TYR A N 1
ATOM 614 C CA . TYR A 1 81 ? -1.665 4.773 -8.527 1.00 88.94 81 TYR A CA 1
ATOM 615 C C . TYR A 1 81 ? -0.853 3.866 -7.599 1.00 88.94 81 TYR A C 1
ATOM 617 O O . TYR A 1 81 ? 0.149 3.307 -8.039 1.00 88.94 81 TYR A O 1
ATOM 625 N N . TYR A 1 82 ? -1.277 3.682 -6.347 1.00 89.44 82 TYR A N 1
ATOM 626 C CA . TYR A 1 82 ? -0.612 2.754 -5.430 1.00 89.44 82 TYR A CA 1
ATOM 627 C C . TYR A 1 82 ? -0.809 1.288 -5.831 1.00 89.44 82 TYR A C 1
ATOM 629 O O . TYR A 1 82 ? 0.141 0.513 -5.733 1.00 89.44 82 TYR A O 1
ATOM 637 N N . ASP A 1 83 ? -1.976 0.923 -6.365 1.00 89.81 83 ASP A N 1
ATOM 638 C CA . ASP A 1 83 ? -2.227 -0.406 -6.933 1.00 89.81 83 ASP A CA 1
ATOM 639 C C . ASP A 1 83 ? -1.335 -0.665 -8.155 1.00 89.81 83 ASP A C 1
ATOM 641 O O . ASP A 1 83 ? -0.724 -1.730 -8.276 1.00 89.81 83 ASP A O 1
ATOM 645 N N . LEU A 1 84 ? -1.201 0.330 -9.043 1.00 91.44 84 LEU A N 1
ATOM 646 C CA . LEU A 1 84 ? -0.277 0.262 -10.175 1.00 91.44 84 LEU A CA 1
ATOM 647 C C . LEU A 1 84 ? 1.171 0.102 -9.699 1.00 91.44 84 LEU A C 1
ATOM 649 O O . LEU A 1 84 ? 1.905 -0.727 -10.232 1.00 91.44 84 LEU A O 1
ATOM 653 N N . LEU A 1 85 ? 1.580 0.874 -8.693 1.00 90.81 85 LEU A N 1
ATOM 654 C CA . LEU A 1 85 ? 2.928 0.822 -8.137 1.00 90.81 85 LEU A CA 1
ATOM 655 C C . LEU A 1 85 ? 3.223 -0.545 -7.500 1.00 90.81 85 LEU A C 1
ATOM 657 O O . LEU A 1 85 ? 4.289 -1.117 -7.724 1.00 90.81 85 LEU A O 1
ATOM 661 N N . PHE A 1 86 ? 2.259 -1.105 -6.768 1.00 91.19 86 PHE A N 1
ATOM 662 C CA . PHE A 1 86 ? 2.343 -2.461 -6.237 1.00 91.19 86 PHE A CA 1
ATOM 663 C C . PHE A 1 86 ? 2.523 -3.492 -7.358 1.00 91.19 86 PHE A C 1
ATOM 665 O O . PHE A 1 86 ? 3.479 -4.268 -7.328 1.00 91.19 86 PHE A O 1
ATOM 672 N N . ALA A 1 87 ? 1.659 -3.469 -8.378 1.00 91.62 87 ALA A N 1
ATOM 673 C CA . ALA A 1 87 ? 1.743 -4.390 -9.511 1.00 91.62 87 ALA A CA 1
ATOM 674 C C . ALA A 1 87 ? 3.079 -4.261 -10.263 1.00 91.62 87 ALA A C 1
ATOM 676 O O . ALA A 1 87 ? 3.692 -5.269 -10.626 1.00 91.62 87 ALA A O 1
ATOM 677 N N . PHE A 1 88 ? 3.559 -3.029 -10.443 1.00 90.62 88 PHE A N 1
ATOM 678 C CA . PHE A 1 88 ? 4.845 -2.726 -11.060 1.00 90.62 88 PHE A CA 1
ATOM 679 C C . PHE A 1 88 ? 6.012 -3.332 -10.272 1.00 90.62 88 PHE A C 1
ATOM 681 O O . PHE A 1 88 ? 6.867 -4.001 -10.852 1.00 90.62 88 PHE A O 1
ATOM 688 N N . TYR A 1 89 ? 6.039 -3.175 -8.947 1.00 91.75 89 TYR A N 1
ATOM 689 C CA . TYR A 1 89 ? 7.096 -3.761 -8.123 1.00 91.75 89 TYR A CA 1
ATOM 690 C C . TYR A 1 89 ? 7.038 -5.285 -8.057 1.00 91.75 89 TYR A C 1
ATOM 692 O O . TYR A 1 89 ? 8.082 -5.929 -8.148 1.00 91.75 89 TYR A O 1
ATOM 700 N N . VAL A 1 90 ? 5.844 -5.875 -7.943 1.00 90.19 90 VAL A N 1
ATOM 701 C CA . VAL A 1 90 ? 5.680 -7.338 -7.934 1.00 90.19 90 VAL A CA 1
ATOM 702 C C . VAL A 1 90 ? 6.188 -7.949 -9.241 1.00 90.19 90 VAL A C 1
ATOM 704 O O . VAL A 1 90 ? 6.934 -8.926 -9.209 1.00 90.19 90 VAL A O 1
ATOM 70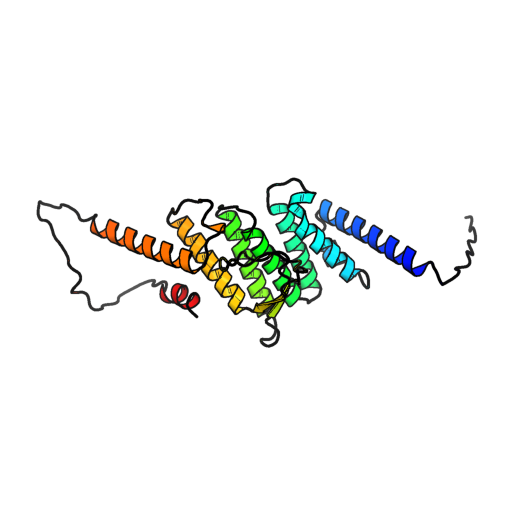7 N N . ARG A 1 91 ? 5.859 -7.341 -10.389 1.00 88.38 91 ARG A N 1
ATOM 708 C CA . ARG A 1 91 ? 6.365 -7.760 -11.710 1.00 88.38 91 ARG A CA 1
ATOM 709 C C . ARG A 1 91 ? 7.890 -7.677 -11.805 1.00 88.38 91 ARG A C 1
ATOM 711 O O . ARG A 1 91 ? 8.510 -8.566 -12.377 1.00 88.38 91 ARG A O 1
ATOM 718 N N . ASN A 1 92 ? 8.484 -6.670 -11.172 1.00 85.69 92 ASN A N 1
ATOM 719 C CA . ASN A 1 92 ? 9.933 -6.476 -11.107 1.00 85.69 92 ASN A CA 1
ATOM 720 C C . ASN A 1 92 ? 10.618 -7.254 -9.964 1.00 85.69 92 ASN A C 1
ATOM 722 O O . ASN A 1 92 ? 11.771 -6.975 -9.648 1.00 85.69 92 ASN A O 1
ATOM 726 N N . GLN A 1 93 ? 9.923 -8.206 -9.323 1.00 84.44 93 GLN A N 1
ATOM 727 C CA . GLN A 1 93 ? 10.414 -9.000 -8.182 1.00 84.44 93 GLN A CA 1
ATOM 728 C C . GLN A 1 93 ? 10.854 -8.167 -6.956 1.00 84.44 93 GLN A C 1
ATOM 730 O O . GLN A 1 93 ? 11.510 -8.668 -6.043 1.00 84.44 93 GLN A O 1
ATOM 735 N N . GLY A 1 94 ? 10.453 -6.897 -6.887 1.00 88.56 94 GLY A N 1
ATOM 736 C CA . GLY A 1 94 ? 10.779 -5.964 -5.811 1.00 88.56 94 GLY A CA 1
ATOM 737 C C . GLY A 1 94 ? 9.766 -6.006 -4.670 1.00 88.56 94 GLY A C 1
ATOM 738 O O . GLY A 1 94 ? 9.096 -5.010 -4.409 1.00 88.56 94 GLY A O 1
ATOM 739 N N . LEU A 1 95 ? 9.629 -7.142 -3.978 1.00 92.25 95 LEU A N 1
ATOM 740 C CA . LEU A 1 95 ? 8.582 -7.321 -2.956 1.00 92.25 95 LEU A CA 1
ATOM 741 C C . LEU A 1 95 ? 8.704 -6.358 -1.760 1.00 92.25 95 LEU A C 1
ATOM 743 O O . LEU A 1 95 ? 7.687 -5.911 -1.234 1.00 92.25 95 LEU A O 1
ATOM 747 N N . ALA A 1 96 ? 9.922 -5.976 -1.363 1.00 92.69 96 ALA A N 1
ATOM 748 C CA . ALA A 1 96 ? 10.127 -4.984 -0.302 1.00 92.69 96 ALA A CA 1
ATOM 749 C C . ALA A 1 96 ? 9.611 -3.596 -0.722 1.00 92.69 96 ALA A C 1
ATOM 751 O O . ALA A 1 96 ? 8.934 -2.915 0.049 1.00 92.69 96 ALA A O 1
ATOM 752 N N . SER A 1 97 ? 9.868 -3.202 -1.972 1.00 91.62 97 SER A N 1
ATOM 753 C CA . SER A 1 97 ? 9.352 -1.956 -2.543 1.00 91.62 97 SER A CA 1
ATOM 754 C C . SER A 1 97 ? 7.830 -2.003 -2.696 1.00 91.62 97 SER A C 1
ATOM 756 O O . SER A 1 97 ? 7.154 -1.035 -2.350 1.00 91.62 97 SER A O 1
ATOM 758 N N . ALA A 1 98 ? 7.277 -3.151 -3.103 1.00 92.06 98 ALA A N 1
ATOM 759 C CA . ALA A 1 98 ? 5.834 -3.386 -3.166 1.00 92.06 98 ALA A CA 1
ATOM 760 C C . ALA A 1 98 ? 5.165 -3.208 -1.792 1.00 92.06 98 ALA A C 1
ATOM 762 O O . ALA A 1 98 ? 4.178 -2.481 -1.673 1.00 92.06 98 ALA A O 1
ATOM 763 N N . ALA A 1 99 ? 5.744 -3.804 -0.743 1.00 93.50 99 ALA A N 1
ATOM 764 C CA . ALA A 1 99 ? 5.287 -3.620 0.633 1.00 93.50 99 ALA A CA 1
ATOM 765 C C . ALA A 1 99 ? 5.370 -2.146 1.059 1.00 93.50 99 ALA A C 1
ATOM 767 O O . ALA A 1 99 ? 4.415 -1.606 1.618 1.00 93.50 99 ALA A O 1
ATOM 768 N N . SER A 1 100 ? 6.473 -1.465 0.730 1.00 92.44 100 SER A N 1
ATOM 769 C CA . SER A 1 100 ? 6.666 -0.051 1.067 1.00 92.44 100 SER A CA 1
ATOM 770 C C . SER A 1 100 ? 5.643 0.878 0.403 1.00 92.44 100 SER A C 1
ATOM 772 O O . SER A 1 100 ? 5.184 1.828 1.038 1.00 92.44 100 SER A O 1
ATOM 774 N N . ALA A 1 101 ? 5.240 0.581 -0.838 1.00 90.25 101 ALA A N 1
ATOM 775 C CA . ALA A 1 101 ? 4.234 1.336 -1.577 1.00 90.25 101 ALA A CA 1
ATOM 776 C C . ALA A 1 101 ? 2.854 1.228 -0.922 1.00 90.25 101 ALA A C 1
ATOM 778 O O . ALA A 1 101 ? 2.203 2.241 -0.668 1.00 90.25 101 ALA A O 1
ATOM 779 N N . LEU A 1 102 ? 2.430 0.006 -0.598 1.00 91.81 102 LEU A N 1
ATOM 780 C CA . LEU A 1 102 ? 1.143 -0.241 0.051 1.00 91.81 102 LEU A CA 1
ATOM 781 C C . LEU A 1 102 ? 1.101 0.298 1.483 1.00 91.81 102 LEU A C 1
ATOM 783 O O . LEU A 1 102 ? 0.095 0.867 1.907 1.00 91.81 102 LEU A O 1
ATOM 787 N N . TYR A 1 103 ? 2.210 0.198 2.211 1.00 92.31 103 TYR A N 1
ATOM 788 C CA . TYR A 1 103 ? 2.330 0.805 3.531 1.00 92.31 103 TYR A CA 1
ATOM 789 C C . TYR A 1 103 ? 2.268 2.341 3.458 1.00 92.31 103 TYR A C 1
ATOM 791 O O . TYR A 1 103 ? 1.570 2.974 4.250 1.00 92.31 103 TYR A O 1
ATOM 799 N N . ALA A 1 104 ? 2.913 2.963 2.463 1.00 88.75 104 ALA A N 1
ATOM 800 C CA . ALA A 1 104 ? 2.804 4.405 2.233 1.00 88.75 104 ALA A CA 1
ATOM 801 C C . ALA A 1 104 ? 1.364 4.835 1.897 1.00 88.75 104 ALA A C 1
ATOM 803 O O . ALA A 1 104 ? 0.903 5.866 2.395 1.00 88.75 104 ALA A O 1
ATOM 804 N N . PHE A 1 105 ? 0.628 4.036 1.117 1.00 86.75 105 PHE A N 1
ATOM 805 C CA . PHE A 1 105 ? -0.798 4.262 0.868 1.00 86.75 105 PHE A CA 1
ATOM 806 C C . PHE A 1 105 ? -1.631 4.191 2.152 1.00 86.75 105 PHE A C 1
ATOM 808 O O . PHE A 1 105 ? -2.465 5.070 2.393 1.00 86.75 105 PHE A O 1
ATOM 815 N N . ALA A 1 106 ? -1.385 3.188 2.999 1.00 87.62 106 ALA A N 1
ATOM 816 C CA . ALA A 1 106 ? -2.080 3.042 4.272 1.00 87.62 106 ALA A CA 1
ATOM 817 C C . ALA A 1 106 ? -1.846 4.254 5.187 1.00 87.62 106 ALA A C 1
ATOM 819 O O . ALA A 1 106 ? -2.806 4.840 5.687 1.00 87.62 106 ALA A O 1
ATOM 820 N N . LEU A 1 107 ? -0.592 4.691 5.338 1.00 85.50 107 LEU A N 1
ATOM 821 C CA . LEU A 1 107 ? -0.254 5.882 6.124 1.00 85.50 107 LEU A CA 1
ATOM 822 C C . LEU A 1 107 ? -0.881 7.154 5.553 1.00 85.50 107 LEU A C 1
ATOM 824 O O . LEU A 1 107 ? -1.385 7.992 6.297 1.00 85.50 107 LEU A O 1
ATOM 828 N N . ARG A 1 108 ? -0.887 7.309 4.227 1.00 80.19 108 ARG A N 1
ATOM 829 C CA . ARG A 1 108 ? -1.538 8.455 3.587 1.00 80.19 108 ARG A CA 1
ATOM 830 C C . ARG A 1 108 ? -3.043 8.456 3.842 1.00 80.19 108 ARG A C 1
ATOM 832 O O . ARG A 1 108 ? -3.608 9.515 4.098 1.00 80.19 108 ARG A O 1
ATOM 839 N N . SER A 1 109 ? -3.673 7.287 3.803 1.00 76.25 109 SER A N 1
ATOM 840 C CA . SER A 1 109 ? -5.108 7.146 4.055 1.00 76.25 109 SER A CA 1
ATOM 841 C C . SER A 1 109 ? -5.490 7.555 5.480 1.00 76.25 109 SER A C 1
ATOM 843 O O . SER A 1 109 ? -6.581 8.080 5.658 1.00 76.25 109 SER A O 1
ATOM 845 N N . GLN A 1 110 ? -4.585 7.417 6.461 1.00 73.50 110 GLN A N 1
ATOM 846 C CA . GLN A 1 110 ? -4.780 7.944 7.824 1.00 73.50 110 GLN A CA 1
ATOM 847 C C . GLN A 1 110 ? -4.784 9.479 7.880 1.00 73.50 110 GLN A C 1
ATOM 849 O O . GLN A 1 110 ? -5.459 10.066 8.723 1.00 73.50 110 GLN A O 1
ATOM 854 N N . LEU A 1 111 ? -3.997 10.136 7.019 1.00 69.00 111 LEU A N 1
ATOM 855 C CA . LEU A 1 111 ? -3.904 11.601 6.972 1.00 69.00 111 LEU A CA 1
ATOM 856 C C . LEU A 1 111 ? -5.126 12.231 6.308 1.00 69.00 111 LEU A C 1
ATOM 858 O O . LEU A 1 111 ? -5.499 13.358 6.637 1.00 69.00 111 LEU A O 1
ATOM 862 N N . THR A 1 112 ? -5.753 11.519 5.373 1.00 64.81 112 THR A N 1
ATOM 863 C CA . THR A 1 112 ? -7.070 11.903 4.883 1.00 64.81 112 THR A CA 1
ATOM 864 C C . THR A 1 112 ? -8.049 11.674 6.033 1.00 64.81 112 THR A C 1
ATOM 866 O O . THR A 1 112 ? -8.298 10.531 6.389 1.00 64.81 112 THR A O 1
ATOM 869 N N . LEU A 1 113 ? -8.598 12.745 6.621 1.00 62.06 113 LEU A N 1
ATOM 870 C CA . LEU A 1 113 ? -9.538 12.756 7.766 1.00 62.06 113 LEU A CA 1
ATOM 871 C C . LEU A 1 113 ? -10.891 12.045 7.493 1.00 62.06 113 LEU A C 1
ATOM 873 O O . LEU A 1 113 ? -11.931 12.435 8.017 1.00 62.06 113 LEU A O 1
ATOM 877 N N . SER A 1 114 ? -10.915 11.033 6.627 1.00 64.94 114 SER A N 1
ATOM 878 C CA . SER A 1 114 ? -12.086 10.220 6.348 1.00 64.94 114 SER A CA 1
ATOM 879 C C . SER A 1 114 ? -12.319 9.268 7.514 1.00 64.94 114 SER A C 1
ATOM 881 O O . SER A 1 114 ? -11.502 8.399 7.798 1.00 64.94 114 SER A O 1
ATOM 883 N N . THR A 1 115 ? -13.466 9.418 8.164 1.00 66.19 115 THR A N 1
ATOM 884 C CA . THR A 1 115 ? -13.944 8.533 9.234 1.00 66.19 115 THR A CA 1
ATOM 885 C C . THR A 1 115 ? -14.808 7.392 8.701 1.00 66.19 115 THR A C 1
ATOM 887 O O . THR A 1 115 ? -15.386 6.638 9.478 1.00 66.19 115 THR A O 1
ATOM 890 N N . SER A 1 116 ? -14.898 7.250 7.375 1.00 76.50 116 SER A N 1
ATOM 891 C CA . SER A 1 116 ? -15.758 6.246 6.758 1.00 76.50 116 SER A CA 1
ATOM 892 C C . SER A 1 116 ? -15.217 4.835 6.979 1.00 76.50 116 SER A C 1
ATOM 894 O O . SER A 1 116 ? -14.023 4.567 6.806 1.00 76.50 116 SER A O 1
ATOM 896 N N . LYS A 1 117 ? -16.120 3.894 7.268 1.00 81.69 117 LYS A N 1
ATOM 897 C CA . LYS A 1 117 ? -15.798 2.460 7.331 1.00 81.69 117 LYS A CA 1
ATOM 898 C C . LYS A 1 117 ? -15.051 1.974 6.082 1.00 81.69 117 LYS A C 1
ATOM 900 O O . LYS A 1 117 ? -14.068 1.252 6.200 1.00 81.69 117 LYS A O 1
ATOM 905 N N . ALA A 1 118 ? -15.469 2.423 4.897 1.00 81.75 118 ALA A N 1
ATOM 906 C CA . ALA A 1 118 ? -14.833 2.062 3.632 1.00 81.75 118 ALA A CA 1
ATOM 907 C C . ALA A 1 118 ? -13.366 2.531 3.543 1.00 81.75 118 ALA A C 1
ATOM 909 O O . ALA A 1 118 ? -12.526 1.811 3.005 1.00 81.75 118 ALA A O 1
ATOM 910 N N . ALA A 1 119 ? -13.033 3.707 4.090 1.00 80.06 119 ALA A N 1
ATOM 911 C CA . ALA A 1 119 ? -11.654 4.191 4.131 1.00 80.06 119 ALA A CA 1
ATOM 912 C C . ALA A 1 119 ? -10.780 3.344 5.068 1.00 80.06 119 ALA A C 1
ATOM 914 O O . ALA A 1 119 ? -9.671 2.965 4.687 1.00 80.06 119 ALA A O 1
ATOM 915 N N . PHE A 1 120 ? -11.291 2.984 6.249 1.00 83.81 120 PHE A N 1
ATOM 916 C CA . PHE A 1 120 ? -10.582 2.089 7.166 1.00 83.81 120 PHE A CA 1
ATOM 917 C C . PHE A 1 120 ? -10.428 0.670 6.597 1.00 83.81 120 PHE A C 1
ATOM 919 O O . PHE A 1 120 ? -9.365 0.069 6.731 1.00 83.81 120 PHE A O 1
ATOM 926 N N . GLU A 1 121 ? -11.436 0.144 5.896 1.00 87.25 121 GLU A N 1
ATOM 927 C CA . GLU A 1 121 ? -11.336 -1.145 5.200 1.00 87.25 121 GLU A CA 1
ATOM 928 C C . GLU A 1 121 ? -10.301 -1.108 4.069 1.00 87.25 121 GLU A C 1
ATOM 930 O O . GLU A 1 121 ? -9.493 -2.031 3.951 1.00 87.25 121 GLU A O 1
ATOM 935 N N . ALA A 1 122 ? -10.263 -0.035 3.274 1.00 85.25 122 ALA A N 1
ATOM 936 C CA . ALA A 1 122 ? -9.246 0.151 2.240 1.00 85.25 122 ALA A CA 1
ATOM 937 C C . ALA A 1 122 ? -7.834 0.228 2.843 1.00 85.25 122 ALA A C 1
ATOM 939 O O . ALA A 1 122 ? -6.914 -0.428 2.349 1.00 85.25 122 ALA A O 1
ATOM 940 N N . GLN A 1 123 ? -7.670 0.961 3.949 1.00 88.38 123 GLN A N 1
ATOM 941 C CA . GLN A 1 123 ? -6.411 1.024 4.691 1.00 88.38 123 GLN A CA 1
ATOM 942 C C . GLN A 1 123 ? -5.997 -0.359 5.217 1.00 88.38 123 GLN A C 1
ATOM 944 O O . GLN A 1 123 ? -4.830 -0.739 5.109 1.00 88.38 123 GLN A O 1
ATOM 949 N N . ARG A 1 124 ? -6.948 -1.136 5.749 1.00 90.75 124 ARG A N 1
ATOM 950 C CA . ARG A 1 124 ? -6.692 -2.480 6.283 1.00 90.75 124 ARG A CA 1
ATOM 951 C C . ARG A 1 124 ? -6.264 -3.429 5.178 1.00 90.75 124 ARG A C 1
ATOM 953 O O . ARG A 1 124 ? -5.304 -4.175 5.345 1.00 90.75 124 ARG A O 1
ATOM 960 N N . ASN A 1 125 ? -6.945 -3.384 4.038 1.00 91.12 125 ASN A N 1
ATOM 961 C CA . ASN A 1 125 ? -6.604 -4.202 2.880 1.00 91.12 125 ASN A CA 1
ATOM 962 C C . ASN A 1 125 ? -5.197 -3.866 2.362 1.00 91.12 125 ASN A C 1
ATOM 964 O O . ASN A 1 125 ? -4.431 -4.778 2.056 1.00 91.12 125 ASN A O 1
ATOM 968 N N . ALA A 1 126 ? -4.827 -2.582 2.346 1.00 91.12 126 ALA A N 1
ATOM 969 C CA . ALA A 1 126 ? -3.483 -2.144 1.979 1.00 91.12 126 ALA A CA 1
ATOM 970 C C . ALA A 1 126 ? -2.407 -2.644 2.957 1.00 91.12 126 ALA A C 1
ATOM 972 O O . ALA A 1 126 ? -1.393 -3.183 2.514 1.00 91.12 126 ALA A O 1
ATOM 973 N N . LEU A 1 127 ? -2.633 -2.530 4.273 1.00 92.56 127 LEU A N 1
ATOM 974 C CA . LEU A 1 127 ? -1.709 -3.055 5.288 1.00 92.56 127 LEU A CA 1
ATOM 975 C C . LEU A 1 127 ? -1.571 -4.576 5.207 1.00 92.56 127 LEU A C 1
ATOM 977 O O . LEU A 1 127 ? -0.455 -5.085 5.227 1.00 92.56 127 LEU A O 1
ATOM 981 N N . ASN A 1 128 ? -2.676 -5.304 5.039 1.00 94.06 128 ASN A N 1
ATOM 982 C CA . ASN A 1 128 ? -2.644 -6.754 4.844 1.00 94.06 128 ASN A CA 1
ATOM 983 C C . ASN A 1 128 ? -1.830 -7.146 3.609 1.00 94.06 128 ASN A C 1
ATOM 985 O O . ASN A 1 128 ? -0.984 -8.036 3.673 1.00 94.06 128 ASN A O 1
ATOM 989 N N . ALA A 1 129 ? -2.043 -6.462 2.485 1.00 92.12 129 ALA A N 1
ATOM 990 C CA . ALA A 1 129 ? -1.283 -6.716 1.271 1.00 92.12 129 ALA A CA 1
ATOM 991 C C . ALA A 1 129 ? 0.212 -6.363 1.439 1.00 92.12 129 ALA A C 1
ATOM 993 O O . ALA A 1 129 ? 1.066 -7.109 0.955 1.00 92.12 129 ALA A O 1
ATOM 994 N N . ALA A 1 130 ? 0.545 -5.306 2.189 1.00 93.94 130 ALA A N 1
ATOM 995 C CA . ALA A 1 130 ? 1.926 -4.969 2.542 1.00 93.94 130 ALA A CA 1
ATOM 996 C C . ALA A 1 130 ? 2.581 -6.051 3.419 1.00 93.94 130 ALA A C 1
ATOM 998 O O . ALA A 1 130 ? 3.696 -6.492 3.129 1.00 93.94 130 ALA A O 1
ATOM 999 N N . CYS A 1 131 ? 1.871 -6.531 4.445 1.00 93.88 131 CYS A N 1
ATOM 1000 C CA . CYS A 1 131 ? 2.302 -7.644 5.291 1.00 93.88 131 CYS A CA 1
ATOM 1001 C C . CYS A 1 131 ? 2.563 -8.903 4.462 1.00 93.88 131 CYS A C 1
ATOM 1003 O O . CYS A 1 131 ? 3.629 -9.502 4.592 1.00 93.88 131 CYS A O 1
ATOM 1005 N N . ASN A 1 132 ? 1.641 -9.270 3.570 1.00 94.56 132 ASN A N 1
ATOM 1006 C CA . ASN A 1 132 ? 1.778 -10.446 2.711 1.00 94.56 132 ASN A CA 1
ATOM 1007 C C . ASN A 1 132 ? 2.991 -10.333 1.774 1.00 94.56 132 ASN A C 1
ATOM 1009 O O . ASN A 1 132 ? 3.759 -11.285 1.639 1.00 94.56 132 ASN A O 1
ATOM 1013 N N . ALA A 1 133 ? 3.205 -9.158 1.170 1.00 93.25 133 ALA A N 1
ATOM 1014 C CA . ALA A 1 133 ? 4.365 -8.907 0.316 1.00 93.25 133 ALA A CA 1
ATOM 1015 C C . ALA A 1 133 ? 5.689 -9.038 1.087 1.00 93.25 133 ALA A C 1
ATOM 1017 O O . ALA A 1 133 ? 6.644 -9.626 0.580 1.00 93.25 133 ALA A O 1
ATOM 1018 N N . LEU A 1 134 ? 5.740 -8.547 2.329 1.00 93.75 134 LEU A N 1
ATOM 1019 C CA . LEU A 1 134 ? 6.934 -8.640 3.164 1.00 93.75 134 LEU A CA 1
ATOM 1020 C C . LEU A 1 134 ? 7.153 -10.060 3.711 1.00 93.75 134 LEU A C 1
ATOM 1022 O O . LEU A 1 134 ? 8.287 -10.516 3.798 1.00 93.75 134 LEU A O 1
ATOM 1026 N N . GLN A 1 135 ? 6.087 -10.793 4.039 1.00 94.94 135 GLN A N 1
ATOM 1027 C CA . GLN A 1 135 ? 6.163 -12.190 4.489 1.00 94.94 135 GLN A CA 1
ATOM 1028 C C . GLN A 1 135 ? 6.681 -13.142 3.409 1.00 94.94 135 GLN A C 1
ATOM 1030 O O . GLN A 1 135 ? 7.340 -14.129 3.743 1.00 94.94 135 GLN A O 1
ATOM 1035 N N . ALA A 1 136 ? 6.418 -12.834 2.137 1.00 93.12 136 ALA A N 1
ATOM 1036 C CA . ALA A 1 136 ? 6.930 -13.587 0.996 1.00 93.12 136 ALA A CA 1
ATOM 1037 C C . ALA A 1 136 ? 8.462 -13.489 0.840 1.00 93.12 136 ALA A C 1
ATOM 1039 O O . ALA A 1 136 ? 9.055 -14.292 0.119 1.00 93.12 136 ALA A O 1
ATOM 1040 N N . LEU A 1 137 ? 9.117 -12.542 1.522 1.00 92.56 137 LEU A N 1
ATOM 1041 C CA . LEU A 1 137 ? 10.573 -12.451 1.576 1.00 92.56 137 LEU A CA 1
ATOM 1042 C C . LEU A 1 137 ? 11.176 -13.388 2.643 1.00 92.56 137 LEU A C 1
ATOM 1044 O O . LEU A 1 137 ? 10.531 -13.689 3.661 1.00 92.56 137 LEU A O 1
ATOM 1048 N N . PRO A 1 138 ? 12.450 -13.795 2.463 1.00 93.50 138 PRO A N 1
ATOM 1049 C CA . PRO A 1 138 ? 13.236 -14.442 3.512 1.00 93.50 138 PRO A CA 1
ATOM 1050 C C . PRO A 1 138 ? 13.234 -13.619 4.808 1.00 93.50 138 PRO A C 1
ATOM 1052 O O . PRO A 1 138 ? 13.195 -12.386 4.732 1.00 93.50 138 PRO A O 1
ATOM 1055 N N . PRO A 1 139 ? 13.269 -14.262 5.990 1.00 91.44 139 PRO A N 1
ATOM 1056 C CA . PRO A 1 139 ? 13.115 -13.590 7.282 1.00 91.44 139 PRO A CA 1
ATOM 1057 C C . PRO A 1 139 ? 14.125 -12.456 7.510 1.00 91.44 139 PRO A C 1
ATOM 1059 O O . PRO A 1 139 ? 13.774 -11.445 8.115 1.00 91.44 139 PRO A O 1
ATOM 1062 N N . GLU A 1 140 ? 15.333 -12.570 6.961 1.00 91.88 140 GLU A N 1
ATOM 1063 C CA . GLU A 1 140 ? 16.406 -11.572 7.059 1.00 91.88 140 GLU A CA 1
ATOM 1064 C C . GLU A 1 140 ? 16.079 -10.265 6.314 1.00 91.88 140 GLU A C 1
ATOM 1066 O O . GLU A 1 140 ? 16.602 -9.201 6.650 1.00 91.88 140 GLU A O 1
ATOM 1071 N N . ASN A 1 141 ? 15.185 -10.335 5.323 1.00 91.88 141 ASN A N 1
ATOM 1072 C CA . ASN A 1 141 ? 14.828 -9.235 4.426 1.00 91.88 141 ASN A CA 1
ATOM 1073 C C . ASN A 1 141 ? 13.418 -8.682 4.693 1.00 91.88 141 ASN A C 1
ATOM 1075 O O . ASN A 1 141 ? 12.885 -7.929 3.879 1.00 91.88 141 ASN A O 1
ATOM 1079 N N . ARG A 1 142 ? 12.789 -9.038 5.823 1.00 94.06 142 ARG A N 1
ATOM 1080 C CA . ARG A 1 142 ? 11.427 -8.591 6.179 1.00 94.06 142 ARG A CA 1
ATOM 1081 C C . ARG A 1 142 ? 11.403 -7.200 6.803 1.00 94.06 142 ARG A C 1
ATOM 1083 O O . ARG A 1 142 ? 10.858 -6.991 7.889 1.00 94.06 142 ARG A O 1
ATOM 1090 N N . TRP A 1 143 ? 12.011 -6.248 6.114 1.00 93.94 143 TRP A N 1
ATOM 1091 C CA . TRP A 1 143 ? 12.043 -4.850 6.513 1.00 93.94 143 TRP A CA 1
ATOM 1092 C C . TRP A 1 143 ? 12.258 -3.953 5.295 1.00 93.94 143 TRP A C 1
ATOM 1094 O O . TRP A 1 143 ? 12.792 -4.374 4.270 1.00 93.94 143 TRP A O 1
ATOM 1104 N N . PHE A 1 144 ? 11.852 -2.694 5.410 1.00 93.25 144 PHE A N 1
ATOM 1105 C CA . PHE A 1 144 ? 12.182 -1.659 4.432 1.00 93.25 144 PHE A CA 1
ATOM 1106 C C . PHE A 1 144 ? 12.380 -0.310 5.123 1.00 93.25 144 PHE A C 1
ATOM 1108 O O . PHE A 1 144 ? 11.960 -0.095 6.262 1.00 93.25 144 PHE A O 1
ATOM 1115 N N . VAL A 1 145 ? 13.040 0.620 4.432 1.00 91.12 145 VAL A N 1
ATOM 1116 C CA . VAL A 1 145 ? 13.254 1.981 4.935 1.00 91.12 145 VAL A CA 1
ATOM 1117 C C . VAL A 1 145 ? 12.138 2.883 4.432 1.00 91.12 145 VAL A C 1
ATOM 1119 O O . VAL A 1 145 ? 11.999 3.110 3.232 1.00 91.12 145 VAL A O 1
ATOM 1122 N N . HIS A 1 146 ? 11.370 3.444 5.358 1.00 85.69 146 HIS A N 1
ATOM 1123 C CA . HIS A 1 146 ? 10.342 4.426 5.063 1.00 85.69 146 HIS A CA 1
ATOM 1124 C C . HIS A 1 146 ? 10.851 5.843 5.351 1.00 85.69 146 HIS A C 1
ATOM 1126 O O . HIS A 1 146 ? 11.322 6.155 6.450 1.00 85.69 146 HIS A O 1
ATOM 1132 N N . LYS A 1 147 ? 10.749 6.721 4.349 1.00 80.81 147 LYS A N 1
ATOM 1133 C CA . LYS A 1 147 ? 11.077 8.145 4.475 1.00 80.81 147 LYS A CA 1
ATOM 1134 C C . LYS A 1 147 ? 9.825 8.898 4.911 1.00 80.81 147 LYS A C 1
ATOM 1136 O O . LYS A 1 147 ? 8.896 9.073 4.127 1.00 80.81 147 LYS A O 1
ATOM 1141 N N . LEU A 1 148 ? 9.804 9.358 6.159 1.00 64.25 148 LEU A N 1
ATOM 1142 C CA . LEU A 1 148 ? 8.710 10.184 6.663 1.00 64.25 148 LEU A CA 1
ATOM 1143 C C . LEU A 1 148 ? 8.925 11.624 6.191 1.00 64.25 148 LEU A C 1
ATOM 1145 O O . LEU A 1 148 ? 9.768 12.347 6.720 1.00 64.25 148 LEU A O 1
ATOM 1149 N N . HIS A 1 149 ? 8.158 12.037 5.181 1.00 55.72 149 HIS A N 1
ATOM 1150 C CA . HIS A 1 149 ? 8.195 13.406 4.651 1.00 55.72 149 HIS A CA 1
ATOM 1151 C C . HIS A 1 149 ? 7.428 14.417 5.516 1.00 55.72 149 HIS A C 1
ATOM 1153 O O . HIS A 1 149 ? 7.584 15.624 5.350 1.00 55.72 149 HIS A O 1
ATOM 1159 N N . THR A 1 150 ? 6.660 13.944 6.495 1.00 44.19 150 THR A N 1
ATOM 1160 C CA . THR A 1 150 ? 5.922 14.779 7.441 1.00 44.19 150 THR A CA 1
ATOM 1161 C C . THR A 1 150 ? 6.153 14.258 8.851 1.00 44.19 150 THR A C 1
ATOM 1163 O O . THR A 1 150 ? 5.901 13.086 9.135 1.00 44.19 150 THR A O 1
ATOM 1166 N N . LYS A 1 151 ? 6.650 15.125 9.746 1.00 36.28 151 LYS A N 1
ATOM 1167 C CA . LYS A 1 151 ? 6.721 14.846 11.186 1.00 36.28 151 LYS A CA 1
ATOM 1168 C C . LYS A 1 151 ? 5.356 14.325 11.644 1.00 36.28 151 LYS A C 1
ATOM 1170 O O . LYS A 1 151 ? 4.379 15.065 11.583 1.00 36.28 151 LYS A O 1
ATOM 1175 N N . ARG A 1 152 ? 5.298 13.096 12.167 1.00 34.91 152 ARG A N 1
ATOM 1176 C CA . ARG A 1 152 ? 4.238 12.718 13.110 1.00 34.91 152 ARG A CA 1
ATOM 1177 C C . ARG A 1 152 ? 4.285 13.774 14.223 1.00 34.91 152 ARG A C 1
ATOM 1179 O O . ARG A 1 152 ? 5.377 13.974 14.770 1.00 34.91 152 ARG A O 1
ATOM 1186 N N . PRO A 1 153 ? 3.198 14.496 14.537 1.00 35.56 153 PRO A N 1
ATOM 1187 C CA . PRO A 1 153 ? 3.203 15.405 15.668 1.00 35.56 153 PRO A CA 1
ATOM 1188 C C . PRO A 1 153 ? 3.288 14.551 16.934 1.00 35.56 153 PRO A C 1
ATOM 1190 O O . PRO A 1 153 ? 2.283 14.126 17.485 1.00 35.56 153 PRO A O 1
ATOM 1193 N N . LYS A 1 154 ? 4.509 14.242 17.382 1.00 33.66 154 LYS A N 1
ATOM 1194 C CA . LYS A 1 154 ? 4.722 13.843 18.768 1.00 33.66 154 LYS A CA 1
ATOM 1195 C C . LYS A 1 154 ? 4.536 15.105 19.597 1.00 33.66 154 LYS A C 1
ATOM 1197 O O . LYS A 1 154 ? 5.382 15.998 19.594 1.00 33.66 154 LYS A O 1
ATOM 1202 N N . SER A 1 155 ? 3.395 15.176 20.265 1.00 45.94 155 SER A N 1
ATOM 1203 C CA . SER A 1 155 ? 3.171 16.027 21.420 1.00 45.94 155 SER A CA 1
ATOM 1204 C C . SER A 1 155 ? 4.251 15.750 22.466 1.00 45.94 155 SER A C 1
ATOM 1206 O O . SER A 1 155 ? 4.293 14.671 23.053 1.00 45.94 155 SER A O 1
ATOM 1208 N N . SER A 1 156 ? 5.162 16.701 22.659 1.00 39.34 156 SER A N 1
ATOM 1209 C CA . SER A 1 156 ? 5.675 17.141 23.966 1.00 39.34 156 SER A CA 1
ATOM 1210 C C . SER A 1 156 ? 6.999 17.894 23.815 1.00 39.34 156 SER A C 1
ATOM 1212 O O . SER A 1 156 ? 7.838 17.582 22.978 1.00 39.34 156 SER A O 1
ATOM 1214 N N . SER A 1 157 ? 7.165 18.876 24.699 1.00 38.97 157 SER A N 1
ATOM 1215 C CA . SER A 1 157 ? 8.334 19.730 24.914 1.00 38.97 157 SER A CA 1
ATOM 1216 C C . SER A 1 157 ? 8.486 20.943 23.990 1.00 38.97 157 SER A C 1
ATOM 1218 O O . SER A 1 157 ? 9.196 20.933 22.987 1.00 38.97 157 SER A O 1
ATOM 1220 N N . LEU A 1 158 ? 7.897 22.052 24.454 1.00 49.41 158 LEU A N 1
ATOM 1221 C CA . LEU A 1 158 ? 8.387 23.413 24.231 1.00 49.41 158 LEU A CA 1
ATOM 1222 C C . LEU A 1 158 ? 9.923 23.454 24.319 1.00 49.41 158 LEU A C 1
ATOM 1224 O O . LEU A 1 158 ? 10.477 23.100 25.361 1.00 49.41 158 LEU A O 1
ATOM 1228 N N . LYS A 1 159 ? 10.575 23.947 23.261 1.00 39.12 159 LYS A N 1
ATOM 1229 C CA . LYS A 1 159 ? 11.716 24.881 23.302 1.00 39.12 159 LYS A CA 1
ATOM 1230 C C . LYS A 1 159 ? 12.049 25.353 21.874 1.00 39.12 159 LYS A C 1
ATOM 1232 O O . LYS A 1 159 ? 12.433 24.555 21.034 1.00 39.12 159 LYS A O 1
ATOM 1237 N N . THR A 1 160 ? 11.796 26.648 21.671 1.00 38.09 160 THR A N 1
ATOM 1238 C CA . THR A 1 160 ? 12.399 27.673 20.786 1.00 38.09 160 THR A CA 1
ATOM 1239 C C . THR A 1 160 ? 12.843 27.311 19.348 1.00 38.09 160 THR A C 1
ATOM 1241 O O . THR A 1 160 ? 13.596 26.359 19.162 1.00 38.09 160 THR A O 1
ATOM 1244 N N . PRO A 1 161 ? 12.457 28.098 18.315 1.00 50.72 161 PRO A N 1
ATOM 1245 C CA . PRO A 1 161 ? 12.775 27.799 16.923 1.00 50.72 161 PRO A CA 1
ATOM 1246 C C . PRO A 1 161 ? 14.054 28.513 16.465 1.00 50.72 161 PRO A C 1
ATOM 1248 O O . PRO A 1 161 ? 14.077 29.734 16.370 1.00 50.72 161 PRO A O 1
ATOM 1251 N N . GLU A 1 162 ? 15.083 27.762 16.079 1.00 42.88 162 GLU A N 1
ATOM 1252 C CA . GLU A 1 162 ? 16.164 28.280 15.233 1.00 42.88 162 GLU A CA 1
ATOM 1253 C C . GLU A 1 162 ? 16.504 27.247 14.151 1.00 42.88 162 GLU A C 1
ATOM 1255 O O . GLU A 1 162 ? 16.853 26.108 14.448 1.00 42.88 162 GLU A O 1
ATOM 1260 N N . HIS A 1 163 ? 16.302 27.643 12.889 1.00 44.56 163 HIS A N 1
ATOM 1261 C CA . HIS A 1 163 ? 16.785 27.027 11.644 1.00 44.56 163 HIS A CA 1
ATOM 1262 C C . HIS A 1 163 ? 17.116 25.521 11.668 1.00 44.56 163 HIS A C 1
ATOM 1264 O O . HIS A 1 163 ? 18.211 25.095 11.299 1.00 44.56 163 HIS A O 1
ATOM 1270 N N . ALA A 1 164 ? 16.143 24.675 12.007 1.00 44.75 164 ALA A N 1
ATOM 1271 C CA . ALA A 1 164 ? 16.286 23.242 11.806 1.00 44.75 164 ALA A CA 1
ATOM 1272 C C . ALA A 1 164 ? 16.102 22.930 10.313 1.00 44.75 164 ALA A C 1
ATOM 1274 O O . ALA A 1 164 ? 14.972 22.868 9.823 1.00 44.75 164 ALA A O 1
ATOM 1275 N N . LYS A 1 165 ? 17.209 22.713 9.583 1.00 47.53 165 LYS A N 1
ATOM 1276 C CA . LYS A 1 165 ? 17.174 21.933 8.335 1.00 47.53 165 LYS A CA 1
ATOM 1277 C C . LYS A 1 165 ? 16.338 20.689 8.628 1.00 47.53 165 LYS A C 1
ATOM 1279 O O . LYS A 1 165 ? 16.680 19.921 9.526 1.00 47.53 165 LYS A O 1
ATOM 1284 N N . VAL A 1 166 ? 15.220 20.529 7.924 1.00 52.69 166 VAL A N 1
ATOM 1285 C CA . VAL A 1 166 ? 14.352 19.358 8.063 1.00 52.69 166 VAL A CA 1
ATOM 1286 C C . VAL A 1 166 ? 15.138 18.169 7.524 1.00 52.69 166 VAL A C 1
ATOM 1288 O O . VAL A 1 166 ? 15.135 17.900 6.327 1.00 52.69 166 VAL A O 1
ATOM 1291 N N . VAL A 1 167 ? 15.893 17.504 8.396 1.00 52.31 167 VAL A N 1
ATOM 1292 C CA . VAL A 1 167 ? 16.532 16.237 8.055 1.00 52.31 167 VAL A CA 1
ATOM 1293 C C . VAL A 1 167 ? 15.399 15.218 7.937 1.00 52.31 167 VAL A C 1
ATOM 1295 O O . VAL A 1 167 ? 14.642 15.058 8.901 1.00 52.31 167 VAL A O 1
ATOM 1298 N N . PRO A 1 168 ? 15.218 14.572 6.772 1.00 60.31 168 PRO A N 1
ATOM 1299 C CA . PRO A 1 168 ? 14.189 13.558 6.612 1.00 60.31 168 PRO A CA 1
ATOM 1300 C C . PRO A 1 168 ? 14.449 12.435 7.614 1.00 60.31 168 PRO A C 1
ATOM 1302 O O . PRO A 1 168 ? 15.535 11.857 7.654 1.00 60.31 168 PRO A O 1
ATOM 1305 N N . PHE A 1 169 ? 13.456 12.147 8.451 1.00 70.00 169 PHE A N 1
ATOM 1306 C CA . PHE A 1 169 ? 13.544 11.057 9.410 1.00 70.00 169 PHE A CA 1
ATOM 1307 C C . PHE A 1 169 ? 13.274 9.742 8.673 1.00 70.00 169 PHE A C 1
ATOM 1309 O O . PHE A 1 169 ? 12.179 9.516 8.154 1.00 70.00 169 PHE A O 1
ATOM 1316 N N . THR A 1 170 ? 14.284 8.882 8.594 1.00 80.94 170 THR A N 1
ATOM 1317 C CA . THR A 1 170 ? 14.160 7.529 8.046 1.00 80.94 170 THR A CA 1
ATOM 1318 C C . THR A 1 170 ? 13.793 6.563 9.165 1.00 80.94 170 THR A C 1
ATOM 1320 O O . THR A 1 170 ? 14.546 6.431 10.129 1.00 80.94 170 THR A O 1
ATOM 1323 N N . ARG A 1 171 ? 12.655 5.877 9.034 1.00 88.12 171 ARG A N 1
ATOM 1324 C CA . ARG A 1 171 ? 12.230 4.801 9.940 1.00 88.12 171 ARG A CA 1
ATOM 1325 C C . ARG A 1 171 ? 12.394 3.465 9.225 1.00 88.12 171 ARG A C 1
ATOM 1327 O O . ARG A 1 171 ? 11.915 3.316 8.104 1.00 88.12 171 ARG A O 1
ATOM 1334 N N . VAL A 1 172 ? 13.040 2.501 9.870 1.00 91.44 172 VAL A N 1
ATOM 1335 C CA . VAL A 1 172 ? 12.974 1.100 9.434 1.00 91.44 172 VAL A CA 1
ATOM 1336 C C . VAL A 1 172 ? 11.625 0.549 9.881 1.00 91.44 172 VAL A C 1
ATOM 1338 O O . VAL A 1 172 ? 11.269 0.701 11.048 1.00 91.44 172 VAL A O 1
ATOM 1341 N N . VAL A 1 173 ? 10.865 -0.012 8.945 1.00 93.06 173 VAL A N 1
ATOM 1342 C CA . VAL A 1 173 ? 9.555 -0.619 9.198 1.00 93.06 173 VAL A CA 1
ATOM 1343 C C . VAL A 1 173 ? 9.703 -2.122 9.040 1.00 93.06 173 VAL A C 1
ATOM 1345 O O . VAL A 1 173 ? 10.183 -2.601 8.009 1.00 93.06 173 VAL A O 1
ATOM 1348 N N . THR A 1 174 ? 9.315 -2.849 10.079 1.00 94.19 174 THR A N 1
ATOM 1349 C CA . THR A 1 174 ? 9.331 -4.311 10.127 1.00 94.19 174 THR A CA 1
ATOM 1350 C C . THR A 1 174 ? 7.927 -4.883 9.955 1.00 94.19 174 THR A C 1
ATOM 1352 O O . THR A 1 174 ? 6.927 -4.163 9.973 1.00 94.19 174 THR A O 1
ATOM 1355 N N . LEU A 1 175 ? 7.838 -6.204 9.798 1.00 92.75 175 LEU A N 1
ATOM 1356 C CA . LEU A 1 175 ? 6.552 -6.899 9.778 1.00 92.75 175 LEU A CA 1
ATOM 1357 C C . LEU A 1 175 ? 5.752 -6.692 11.075 1.00 92.75 175 LEU A C 1
ATOM 1359 O O . LEU A 1 175 ? 4.537 -6.533 11.011 1.00 92.75 175 LEU A O 1
ATOM 1363 N N . GLU A 1 176 ? 6.420 -6.684 12.231 1.00 92.19 176 GLU A N 1
ATOM 1364 C CA . GLU A 1 176 ? 5.752 -6.509 13.526 1.00 92.19 176 GLU A CA 1
ATOM 1365 C C . GLU A 1 176 ? 5.202 -5.087 13.683 1.00 92.19 176 GLU A C 1
ATOM 1367 O O . GLU A 1 176 ? 4.058 -4.929 14.097 1.00 92.19 176 GLU A O 1
ATOM 1372 N N . ASP A 1 177 ? 5.933 -4.062 13.220 1.00 91.06 177 ASP A N 1
ATOM 1373 C CA . ASP A 1 177 ? 5.407 -2.688 13.176 1.00 91.06 177 ASP A CA 1
ATOM 1374 C C . ASP A 1 177 ? 4.074 -2.616 12.405 1.00 91.06 177 ASP A C 1
ATOM 1376 O O . ASP A 1 177 ? 3.117 -1.998 12.869 1.00 91.06 177 ASP A O 1
ATOM 1380 N N . MET A 1 178 ? 3.993 -3.273 11.240 1.00 90.81 178 MET A N 1
ATOM 1381 C CA . MET A 1 178 ? 2.779 -3.263 10.414 1.00 90.81 178 MET A CA 1
ATOM 1382 C C . MET A 1 178 ? 1.626 -4.053 11.040 1.00 90.81 178 MET A C 1
ATOM 1384 O O . MET A 1 178 ? 0.471 -3.666 10.874 1.00 90.81 178 MET A O 1
ATOM 1388 N N . LYS A 1 179 ? 1.914 -5.141 11.766 1.00 91.56 179 LYS A N 1
ATOM 1389 C CA . LYS A 1 179 ? 0.893 -5.889 12.517 1.00 91.56 179 LYS A CA 1
ATOM 1390 C C . LYS A 1 179 ? 0.320 -5.061 13.663 1.00 91.56 179 LYS A C 1
ATOM 1392 O O . LYS A 1 179 ? -0.892 -5.078 13.855 1.00 91.56 179 LYS A O 1
ATOM 1397 N N . CYS A 1 180 ? 1.156 -4.303 14.371 1.00 90.12 180 CYS A N 1
ATOM 1398 C CA . CYS A 1 180 ? 0.690 -3.374 15.400 1.00 90.12 180 CYS A CA 1
ATOM 1399 C C . CYS A 1 180 ? -0.195 -2.271 14.801 1.00 90.12 180 CYS A C 1
ATOM 1401 O O . CYS A 1 180 ? -1.256 -1.962 15.335 1.00 90.12 180 CYS A O 1
ATOM 1403 N N . ASP A 1 181 ? 0.188 -1.707 13.653 1.00 89.62 181 ASP A N 1
ATOM 1404 C CA . ASP A 1 181 ? -0.656 -0.721 12.966 1.00 89.62 181 ASP A CA 1
ATOM 1405 C C . ASP A 1 181 ? -1.997 -1.330 12.502 1.00 89.62 181 ASP A C 1
ATOM 1407 O O . ASP A 1 181 ? -3.030 -0.653 12.506 1.00 89.62 181 ASP A O 1
ATOM 1411 N N . LEU A 1 182 ? -1.998 -2.613 12.129 1.00 90.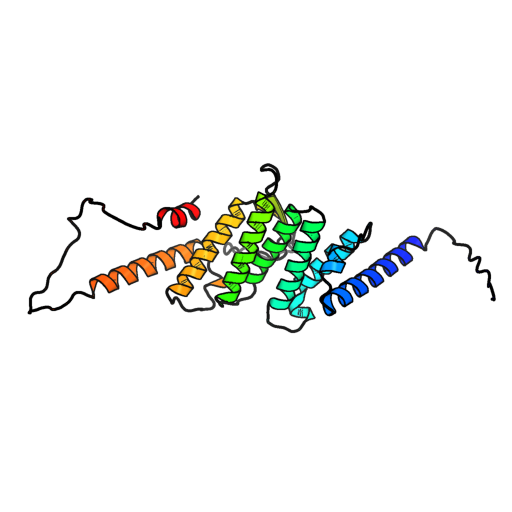06 182 LEU A N 1
ATOM 1412 C CA . LEU A 1 182 ? -3.196 -3.348 11.731 1.00 90.06 182 LEU A CA 1
ATOM 1413 C C . LEU A 1 182 ? -4.126 -3.640 12.915 1.00 90.06 182 LEU A C 1
ATOM 1415 O O . LEU A 1 182 ? -5.330 -3.437 12.788 1.00 90.06 182 LEU A O 1
ATOM 1419 N N . SER A 1 183 ? -3.594 -4.037 14.070 1.00 89.81 183 SER A N 1
ATOM 1420 C CA . SER A 1 183 ? -4.408 -4.303 15.262 1.00 89.81 183 SER A CA 1
ATOM 1421 C C . SER A 1 183 ? -5.084 -3.034 15.794 1.00 89.81 183 SER A C 1
ATOM 1423 O O . SER A 1 183 ? -6.264 -3.058 16.147 1.00 89.81 183 SER A O 1
ATOM 1425 N N . VAL A 1 184 ? -4.389 -1.891 15.749 1.00 90.00 184 VAL A N 1
ATOM 1426 C CA . VAL A 1 184 ? -4.984 -0.575 16.044 1.00 90.00 184 VAL A CA 1
ATOM 1427 C C . VAL A 1 184 ? -6.127 -0.265 15.075 1.00 90.00 184 VAL A C 1
ATOM 1429 O O . VAL A 1 184 ? -7.183 0.221 15.486 1.00 90.00 184 VAL A O 1
ATOM 1432 N N . LEU A 1 185 ? -5.943 -0.548 13.786 1.00 89.12 185 LEU A N 1
ATOM 1433 C CA . LEU A 1 185 ? -6.961 -0.317 12.766 1.00 89.12 185 LEU A CA 1
ATOM 1434 C C . LEU A 1 185 ? -8.183 -1.234 12.924 1.00 89.12 185 LEU A C 1
ATOM 1436 O O . LEU A 1 185 ? -9.314 -0.766 12.785 1.00 89.12 185 LEU A O 1
ATOM 1440 N N . ASP A 1 186 ? -7.975 -2.506 13.256 1.00 89.94 186 ASP A N 1
ATOM 1441 C CA . ASP A 1 186 ? -9.061 -3.440 13.558 1.00 89.94 186 ASP A CA 1
ATOM 1442 C C . ASP A 1 186 ? -9.837 -3.002 14.805 1.00 89.94 186 ASP A C 1
ATOM 1444 O O . ASP A 1 186 ? -11.070 -3.031 14.803 1.00 89.94 186 ASP A O 1
ATOM 1448 N N . GLY A 1 187 ? -9.146 -2.485 15.825 1.00 88.06 187 GLY A N 1
ATOM 1449 C CA . GLY A 1 187 ? -9.784 -1.858 16.982 1.00 88.06 187 GLY A CA 1
ATOM 1450 C C . GLY A 1 187 ? -10.660 -0.660 16.595 1.00 88.06 187 GLY A C 1
ATOM 1451 O O . GLY A 1 187 ? -11.807 -0.567 17.033 1.00 88.06 187 GLY A O 1
ATOM 1452 N N . LYS A 1 188 ? -10.178 0.219 15.705 1.00 87.62 188 LYS A N 1
ATOM 1453 C CA . LYS A 1 188 ? -10.968 1.350 15.173 1.00 87.62 188 LYS A CA 1
ATOM 1454 C C . LYS A 1 188 ? -12.203 0.886 14.399 1.00 87.62 188 LYS A C 1
ATOM 1456 O O . LYS A 1 188 ? -13.289 1.430 14.595 1.00 87.62 188 LYS A O 1
ATOM 1461 N N . LEU A 1 189 ? -12.059 -0.132 13.550 1.00 87.81 189 LEU A N 1
ATOM 1462 C CA . LEU A 1 189 ? -13.187 -0.740 12.839 1.00 87.81 189 LEU A CA 1
ATOM 1463 C C . LEU A 1 189 ? -14.199 -1.354 13.812 1.00 87.81 189 LEU A C 1
ATOM 1465 O O . LEU A 1 189 ? -15.404 -1.223 13.599 1.00 87.81 189 LEU A O 1
ATOM 1469 N N . HIS A 1 190 ? -13.734 -1.981 14.892 1.00 86.94 190 HIS A N 1
ATOM 1470 C CA . HIS A 1 190 ? -14.617 -2.543 15.907 1.00 86.94 190 HIS A CA 1
ATOM 1471 C C . HIS A 1 190 ? -15.396 -1.453 16.658 1.00 86.94 190 HIS A C 1
ATOM 1473 O O . HIS A 1 190 ? -16.613 -1.563 16.801 1.00 86.94 190 HIS A O 1
ATOM 1479 N N . LEU A 1 191 ? -14.744 -0.349 17.034 1.00 85.06 191 LEU A N 1
ATOM 1480 C CA . LEU A 1 191 ? -15.417 0.812 17.633 1.00 85.06 191 LEU A CA 1
ATOM 1481 C C . LEU A 1 191 ? -16.526 1.369 16.726 1.00 85.06 191 LEU A C 1
ATOM 1483 O O . LEU A 1 191 ? -17.623 1.656 17.206 1.00 85.06 191 LEU A O 1
ATOM 1487 N N . LEU A 1 192 ? -16.292 1.427 15.409 1.00 83.62 192 LEU A N 1
ATOM 1488 C CA . LEU A 1 192 ? -17.334 1.800 14.445 1.00 83.62 192 LEU A CA 1
ATOM 1489 C C . LEU A 1 192 ? -18.522 0.829 14.464 1.00 83.62 192 LEU A C 1
ATOM 1491 O O . LEU A 1 192 ? -19.672 1.262 14.407 1.00 83.62 192 LEU A O 1
ATOM 1495 N N . THR A 1 193 ? -18.274 -0.483 14.567 1.00 84.12 193 THR A N 1
ATOM 1496 C CA . THR A 1 193 ? -19.362 -1.478 14.652 1.00 84.12 193 THR A CA 1
ATOM 1497 C C . THR A 1 193 ? -20.167 -1.387 15.945 1.00 84.12 193 THR A C 1
ATOM 1499 O O . THR A 1 193 ? -21.357 -1.691 15.933 1.00 84.12 193 THR A O 1
ATOM 1502 N N . LEU A 1 194 ? -19.550 -0.920 17.033 1.00 80.62 194 LEU A N 1
ATOM 1503 C CA . LEU A 1 194 ? -20.206 -0.689 18.323 1.00 80.62 194 LEU A CA 1
ATOM 1504 C C . LEU A 1 194 ? -21.011 0.621 18.363 1.00 80.62 194 LEU A C 1
ATOM 1506 O O . LEU A 1 194 ? -21.619 0.943 19.381 1.00 80.62 194 LEU A O 1
ATOM 1510 N N . GLY A 1 195 ? -21.039 1.377 17.261 1.00 74.12 195 GLY A N 1
ATOM 1511 C CA . GLY A 1 195 ? -21.777 2.632 17.175 1.00 74.12 195 GLY A CA 1
ATOM 1512 C C . GLY A 1 195 ? -21.074 3.804 17.857 1.00 74.12 195 GLY A C 1
ATOM 1513 O O . GLY A 1 195 ? -21.704 4.846 18.046 1.00 74.12 195 GLY A O 1
ATOM 1514 N N . CYS A 1 196 ? -19.781 3.682 18.196 1.00 70.38 196 CYS A N 1
ATOM 1515 C CA . CYS A 1 196 ? -18.965 4.856 18.487 1.00 70.38 196 CYS A CA 1
ATOM 1516 C C . CYS A 1 196 ? -18.932 5.693 17.204 1.00 70.38 196 CYS A C 1
ATOM 1518 O O . CYS A 1 196 ? -18.330 5.283 16.212 1.00 70.38 196 CYS A O 1
ATOM 1520 N N . SER A 1 197 ? -19.668 6.811 17.207 1.00 58.75 197 SER A N 1
ATOM 1521 C CA . SER A 1 197 ? -19.909 7.646 16.029 1.00 58.75 197 SER A CA 1
ATOM 1522 C C . SER A 1 197 ? -18.629 7.899 15.233 1.00 58.75 197 SER A C 1
ATOM 1524 O O . SER A 1 197 ? -17.567 8.087 15.828 1.00 58.75 197 SER A O 1
ATOM 1526 N N . GLU A 1 198 ? -18.770 7.984 13.904 1.00 56.44 198 GLU A N 1
ATOM 1527 C CA . GLU A 1 198 ? -17.767 8.376 12.891 1.00 56.44 198 GLU A CA 1
ATOM 1528 C C . GLU A 1 198 ? -17.227 9.814 13.094 1.00 56.44 198 GLU A C 1
ATOM 1530 O O . GLU A 1 198 ? -17.104 10.608 12.161 1.00 56.44 198 GLU A O 1
ATOM 1535 N N . GLY A 1 199 ? -16.951 10.207 14.334 1.00 53.81 199 GLY A N 1
ATOM 1536 C CA . GLY A 1 199 ? -16.394 11.494 14.688 1.00 53.81 199 GLY A CA 1
ATOM 1537 C C . GLY A 1 199 ? -14.938 11.589 14.251 1.00 53.81 199 GLY A C 1
ATOM 1538 O O . GLY A 1 199 ? -14.201 10.604 14.240 1.00 53.81 199 GLY A O 1
ATOM 1539 N N . MET A 1 200 ? -14.525 12.823 13.961 1.00 54.50 200 MET A N 1
ATOM 1540 C CA . MET A 1 200 ? -13.187 13.273 13.538 1.00 54.50 200 MET A CA 1
ATOM 1541 C C . MET A 1 200 ? -12.009 12.747 14.394 1.00 54.50 200 MET A C 1
ATOM 1543 O O . MET A 1 200 ? -10.854 12.909 14.015 1.00 54.50 200 MET A O 1
ATOM 1547 N N . LEU A 1 201 ? -12.291 12.109 15.534 1.00 65.25 201 LEU A N 1
ATOM 1548 C CA . LEU A 1 201 ? -11.316 11.578 16.481 1.00 65.25 201 LEU A CA 1
ATOM 1549 C C . LEU A 1 201 ? -10.773 10.195 16.083 1.00 65.25 201 LEU A C 1
ATOM 1551 O O . LEU A 1 201 ? -9.595 9.936 16.304 1.00 65.25 201 LEU A O 1
ATOM 1555 N N . LEU A 1 202 ? -11.558 9.317 15.442 1.00 72.81 202 LEU A N 1
ATOM 1556 C CA . LEU A 1 202 ? -11.115 7.933 15.174 1.00 72.81 202 LEU A CA 1
ATOM 1557 C C . LEU A 1 202 ? -9.884 7.867 14.253 1.00 72.81 202 LEU A C 1
ATOM 1559 O O . LEU A 1 202 ? -8.987 7.043 14.452 1.00 72.81 202 LEU A O 1
ATOM 1563 N N . SER A 1 203 ? -9.796 8.756 13.260 1.00 70.81 203 SER A N 1
ATOM 1564 C CA . SER A 1 203 ? -8.628 8.832 12.373 1.00 70.81 203 SER A CA 1
ATOM 1565 C C . SER A 1 203 ? -7.366 9.267 13.121 1.00 70.81 203 SER A C 1
ATOM 1567 O O . SER A 1 203 ? -6.281 8.783 12.809 1.00 70.81 203 SER A O 1
ATOM 1569 N N . THR A 1 204 ? -7.499 10.122 14.140 1.00 75.31 204 THR A N 1
ATOM 1570 C CA . THR A 1 204 ? -6.367 10.650 14.918 1.00 75.31 204 THR A CA 1
ATOM 1571 C C . THR A 1 204 ? -5.990 9.794 16.118 1.00 75.31 204 THR A C 1
ATOM 1573 O O . THR A 1 204 ? -4.906 9.994 16.657 1.00 75.31 204 THR A O 1
ATOM 1576 N N . MET A 1 205 ? -6.852 8.855 16.514 1.00 80.75 205 MET A N 1
ATOM 1577 C CA . MET A 1 205 ? -6.630 8.065 17.717 1.00 80.75 205 MET A CA 1
ATOM 1578 C C . MET A 1 205 ? -5.383 7.191 17.635 1.00 80.75 205 MET A C 1
ATOM 1580 O O . MET A 1 205 ? -5.119 6.562 16.599 1.00 80.75 205 MET A O 1
ATOM 1584 N N . ASP A 1 206 ? -4.645 7.130 18.735 1.00 82.38 206 ASP A N 1
ATOM 1585 C CA . ASP A 1 206 ? -3.549 6.182 18.907 1.00 82.38 206 ASP A CA 1
ATOM 1586 C C . ASP A 1 206 ? -4.032 4.836 19.479 1.00 82.38 206 ASP A C 1
ATOM 1588 O O . ASP A 1 206 ? -5.226 4.609 19.678 1.00 82.38 206 ASP A O 1
ATOM 1592 N N . GLY A 1 207 ? -3.103 3.892 19.652 1.00 82.12 207 GLY A N 1
ATOM 1593 C CA . GLY A 1 207 ? -3.438 2.555 20.142 1.00 82.12 207 GLY A CA 1
ATOM 1594 C C . GLY A 1 207 ? -4.000 2.565 21.563 1.00 82.12 207 GLY A C 1
ATOM 1595 O O . GLY A 1 207 ? -4.961 1.849 21.833 1.00 82.12 207 GLY A O 1
ATOM 1596 N N . ASP A 1 208 ? -3.465 3.412 22.443 1.00 84.25 208 ASP A N 1
ATOM 1597 C CA . ASP A 1 208 ? -3.876 3.481 23.847 1.00 84.25 208 ASP A CA 1
ATOM 1598 C C . ASP A 1 208 ? -5.306 4.020 23.972 1.00 84.25 208 ASP A C 1
ATOM 1600 O O . ASP A 1 208 ? -6.127 3.474 24.715 1.00 84.25 208 ASP A O 1
ATOM 1604 N N . GLU A 1 209 ? -5.641 5.045 23.186 1.00 85.38 209 GLU A N 1
ATOM 1605 C CA . GLU A 1 209 ? -6.993 5.596 23.109 1.00 85.38 209 GLU A CA 1
ATOM 1606 C C . GLU A 1 209 ? -7.996 4.573 22.556 1.00 85.38 209 GLU A C 1
ATOM 1608 O O . GLU A 1 209 ? -9.114 4.462 23.067 1.00 85.38 209 GLU A O 1
ATOM 1613 N N . VAL A 1 210 ? -7.606 3.796 21.536 1.00 84.69 210 VAL A N 1
ATOM 1614 C CA . VAL A 1 210 ? -8.456 2.729 20.977 1.00 84.69 210 VAL A CA 1
ATOM 1615 C C . VAL A 1 210 ? -8.734 1.661 22.032 1.00 84.69 210 VAL A C 1
ATOM 1617 O O . VAL A 1 210 ? -9.890 1.283 22.220 1.00 84.69 210 VAL A O 1
ATOM 1620 N N . ILE A 1 211 ? -7.710 1.220 22.768 1.00 85.50 211 ILE A N 1
ATOM 1621 C CA . ILE A 1 211 ? -7.867 0.245 23.857 1.00 85.50 211 ILE A CA 1
ATOM 1622 C C . ILE A 1 211 ? -8.793 0.799 24.945 1.00 85.50 211 ILE A C 1
ATOM 1624 O O . ILE A 1 211 ? -9.709 0.100 25.379 1.00 85.50 211 ILE A O 1
ATOM 1628 N N . ALA A 1 212 ? -8.598 2.051 25.366 1.00 85.56 212 ALA A N 1
ATOM 1629 C CA . ALA A 1 212 ? -9.417 2.672 26.404 1.00 85.56 212 ALA A CA 1
ATOM 1630 C C . ALA A 1 212 ? -10.905 2.718 26.019 1.00 85.56 212 ALA A C 1
ATOM 1632 O O . ALA A 1 212 ? -11.756 2.352 26.833 1.00 85.56 212 ALA A O 1
ATOM 1633 N N . LEU A 1 213 ? -11.222 3.100 24.775 1.00 84.38 213 LEU A N 1
ATOM 1634 C CA . LEU A 1 213 ? -12.606 3.119 24.293 1.00 84.38 213 LEU A CA 1
ATOM 1635 C C . LEU A 1 213 ? -13.197 1.717 24.143 1.00 84.38 213 LEU A C 1
ATOM 1637 O O . LEU A 1 213 ? -14.367 1.521 24.458 1.00 84.38 213 LEU A O 1
ATOM 1641 N N . LEU A 1 214 ? -12.408 0.734 23.701 1.00 84.56 214 LEU A N 1
ATOM 1642 C CA . LEU A 1 214 ? -12.867 -0.655 23.620 1.00 84.56 214 LEU A CA 1
ATOM 1643 C C . LEU A 1 214 ? -13.216 -1.201 25.010 1.00 84.56 214 LEU A C 1
ATOM 1645 O O . LEU A 1 214 ? -14.267 -1.814 25.191 1.00 84.56 214 LEU A O 1
ATOM 1649 N N . VAL A 1 215 ? -12.375 -0.930 26.011 1.00 85.50 215 VAL A N 1
ATOM 1650 C CA . VAL A 1 215 ? -12.626 -1.324 27.405 1.00 85.50 215 VAL A CA 1
ATOM 1651 C C . VAL A 1 215 ? -13.860 -0.613 27.969 1.00 85.50 215 VAL A C 1
ATOM 1653 O O . VAL A 1 215 ? -14.677 -1.249 28.639 1.00 85.50 215 VAL A O 1
ATOM 1656 N N . ASP A 1 216 ? -14.040 0.680 27.694 1.00 84.50 216 ASP A N 1
ATOM 1657 C CA . ASP A 1 216 ? -15.237 1.418 28.119 1.00 84.50 216 ASP A CA 1
ATOM 1658 C C . ASP A 1 216 ? -16.516 0.888 27.448 1.00 84.50 216 ASP A C 1
ATOM 1660 O O . ASP A 1 216 ? -17.529 0.668 28.118 1.00 84.50 216 ASP A O 1
ATOM 1664 N N . ALA A 1 217 ? -16.460 0.568 26.154 1.00 81.62 217 ALA A N 1
ATOM 1665 C CA . ALA A 1 217 ? -17.576 -0.033 25.426 1.00 81.62 217 ALA A CA 1
ATOM 1666 C C . ALA A 1 217 ? -17.980 -1.401 26.012 1.00 81.62 217 ALA A C 1
ATOM 1668 O O . ALA A 1 217 ? -19.164 -1.680 26.202 1.00 81.62 217 ALA A O 1
ATOM 1669 N N . VAL A 1 218 ? -17.010 -2.236 26.397 1.00 81.69 218 VAL A N 1
ATOM 1670 C CA . VAL A 1 218 ? -17.281 -3.509 27.092 1.00 81.69 218 VAL A CA 1
ATOM 1671 C C . VAL A 1 218 ? -17.891 -3.266 28.480 1.00 81.69 218 VAL A C 1
ATOM 1673 O O . VAL A 1 218 ? -18.855 -3.928 28.877 1.00 81.69 218 VAL A O 1
ATOM 1676 N N . ASN A 1 219 ? -17.377 -2.288 29.229 1.00 81.38 219 ASN A N 1
ATOM 1677 C CA . ASN A 1 219 ? -17.895 -1.945 30.556 1.00 81.38 219 ASN A CA 1
ATOM 1678 C C . ASN A 1 219 ? -19.313 -1.353 30.514 1.00 81.38 219 ASN A C 1
ATOM 1680 O O . ASN A 1 219 ? -20.089 -1.537 31.451 1.00 81.38 219 ASN A O 1
ATOM 1684 N N . THR A 1 220 ? -19.672 -0.634 29.456 1.00 78.81 220 THR A N 1
ATOM 1685 C CA . THR A 1 220 ? -21.024 -0.086 29.273 1.00 78.81 220 THR A CA 1
ATOM 1686 C C . THR A 1 220 ? -22.004 -1.156 28.794 1.00 78.81 220 THR A C 1
ATOM 1688 O O . THR A 1 220 ? -23.099 -1.250 29.351 1.00 78.81 220 THR A O 1
ATOM 1691 N N . ALA A 1 221 ? -21.599 -2.034 27.870 1.00 70.12 221 ALA A N 1
ATOM 1692 C CA . ALA A 1 221 ? -22.403 -3.182 27.443 1.00 70.12 221 ALA A CA 1
ATOM 1693 C C . ALA A 1 221 ? -22.745 -4.116 28.619 1.00 70.12 221 ALA A C 1
ATOM 1695 O O . ALA A 1 221 ? -23.907 -4.468 28.826 1.00 70.12 221 ALA A O 1
ATOM 1696 N N . THR A 1 222 ? -21.756 -4.432 29.461 1.00 63.22 222 THR A N 1
ATOM 1697 C CA . THR A 1 222 ? -21.960 -5.268 30.658 1.00 63.22 222 THR A CA 1
ATOM 1698 C C . THR A 1 222 ? -22.842 -4.595 31.715 1.00 63.22 222 THR A C 1
ATOM 1700 O O . THR A 1 222 ? -23.628 -5.272 32.376 1.00 63.22 222 THR A O 1
ATOM 1703 N N . LYS A 1 223 ? -22.787 -3.264 31.866 1.00 59.56 223 LYS A N 1
ATOM 1704 C CA . LYS A 1 223 ? -23.707 -2.519 32.749 1.00 59.56 223 LYS A CA 1
ATOM 1705 C C . LYS A 1 223 ? -25.150 -2.526 32.230 1.00 59.56 223 LYS A C 1
ATOM 1707 O O . LYS A 1 223 ? -26.073 -2.643 33.036 1.00 59.56 223 LYS A O 1
ATOM 1712 N N . HIS A 1 224 ? -25.349 -2.442 30.915 1.00 52.22 224 HIS A N 1
ATOM 1713 C CA . HIS A 1 224 ? -26.679 -2.496 30.302 1.00 52.22 224 HIS A CA 1
ATOM 1714 C C . HIS A 1 224 ? -27.309 -3.897 30.356 1.00 52.22 224 HIS A C 1
ATOM 1716 O O . HIS A 1 224 ? -28.505 -4.004 30.629 1.00 52.22 224 HIS A O 1
ATOM 1722 N N . GLU A 1 225 ? -26.531 -4.974 30.200 1.00 45.03 225 GLU A N 1
ATOM 1723 C CA . GLU A 1 225 ? -27.033 -6.345 30.409 1.00 45.03 225 GLU A CA 1
ATOM 1724 C C . GLU A 1 225 ? -27.459 -6.605 31.861 1.00 45.03 225 GLU A C 1
ATOM 1726 O O . GLU A 1 225 ? -28.429 -7.321 32.108 1.00 45.03 225 GLU A O 1
ATOM 1731 N N . VAL A 1 226 ? -26.803 -5.971 32.838 1.00 42.53 226 VAL A N 1
ATOM 1732 C CA . VAL A 1 226 ? -27.202 -6.062 34.253 1.00 42.53 226 VAL A CA 1
ATOM 1733 C C . VAL A 1 226 ? -28.509 -5.301 34.538 1.00 42.53 226 VAL A C 1
ATOM 1735 O O . VAL A 1 226 ? -29.226 -5.658 35.472 1.00 42.53 226 VAL A O 1
ATOM 1738 N N . GLN A 1 227 ? -28.877 -4.305 33.724 1.00 38.66 227 GLN A N 1
ATOM 1739 C CA . GLN A 1 227 ? -30.149 -3.576 33.855 1.00 38.66 227 GLN A CA 1
ATOM 1740 C C . GLN A 1 227 ? -31.341 -4.256 33.161 1.00 38.66 227 GLN A C 1
ATOM 1742 O O . GLN A 1 227 ? -32.485 -3.893 33.436 1.00 38.66 227 GLN A O 1
ATOM 1747 N N . HIS A 1 228 ? -31.116 -5.285 32.338 1.00 38.31 228 HIS A N 1
ATOM 1748 C CA . HIS A 1 228 ? -32.179 -6.085 31.723 1.00 38.31 228 HIS A CA 1
ATOM 1749 C C . HIS A 1 228 ? -32.398 -7.425 32.456 1.00 38.31 228 HIS A C 1
ATOM 1751 O O . HIS A 1 228 ? -32.174 -8.508 31.921 1.00 38.31 228 HIS A O 1
ATOM 1757 N N . ARG A 1 229 ? -32.920 -7.361 33.688 1.00 36.41 229 ARG A N 1
ATOM 1758 C CA . ARG A 1 229 ? -33.667 -8.461 34.339 1.00 36.41 229 ARG A CA 1
ATOM 1759 C C . ARG A 1 229 ? -34.978 -7.894 34.889 1.00 36.41 229 ARG A C 1
ATOM 1761 O O . ARG A 1 229 ? -34.965 -7.143 35.851 1.00 36.41 229 ARG A O 1
ATOM 1768 N N . LEU A 1 230 ? -36.074 -7.984 34.132 1.00 39.31 230 LEU A N 1
ATOM 1769 C CA . LEU A 1 230 ? -37.051 -9.091 34.092 1.00 39.31 230 LEU A CA 1
ATOM 1770 C C . LEU A 1 230 ? -37.859 -9.223 35.393 1.00 39.31 230 LEU A C 1
ATOM 1772 O O . LEU A 1 230 ? -37.550 -10.039 36.255 1.00 39.31 230 LEU A O 1
ATOM 1776 N N . SER A 1 231 ? -38.949 -8.452 35.469 1.00 33.12 231 SER A N 1
ATOM 1777 C CA . SER A 1 231 ? -40.079 -8.736 36.354 1.00 33.12 231 SER A CA 1
ATOM 1778 C C . SER A 1 231 ? -40.889 -9.880 35.748 1.00 33.12 231 SER A C 1
ATOM 1780 O O . SER A 1 231 ? -41.565 -9.713 34.732 1.00 33.12 231 SER A O 1
ATOM 1782 N N . VAL A 1 232 ? -40.804 -11.059 36.358 1.00 40.81 232 VAL A N 1
ATOM 1783 C CA . VAL A 1 232 ? -41.752 -12.152 36.128 1.00 40.81 232 VAL A CA 1
ATOM 1784 C C . VAL A 1 232 ? -42.360 -12.485 37.482 1.00 40.81 232 VAL A C 1
ATOM 1786 O O . VAL A 1 232 ? -41.696 -13.033 38.354 1.00 40.81 232 V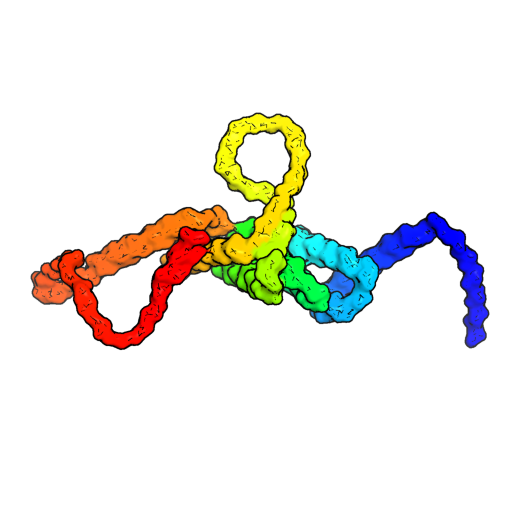AL A O 1
ATOM 1789 N N . GLY A 1 233 ? -43.625 -12.110 37.675 1.00 39.75 233 GLY A N 1
ATOM 1790 C CA . GLY A 1 233 ? -44.399 -12.516 38.852 1.00 39.75 233 GLY A CA 1
ATOM 1791 C C . GLY A 1 233 ? -44.046 -11.827 40.177 1.00 39.75 233 GLY A C 1
ATOM 1792 O O . GLY A 1 233 ? -44.325 -12.399 41.224 1.00 39.75 233 GLY A O 1
ATOM 1793 N N . GLY A 1 234 ? -43.473 -10.618 40.164 1.00 39.47 234 GLY A N 1
ATOM 1794 C CA . GLY A 1 234 ? -43.339 -9.796 41.379 1.00 39.47 234 GLY A CA 1
ATOM 1795 C C . GLY A 1 234 ? -42.234 -10.208 42.361 1.00 39.47 234 GLY A C 1
ATOM 1796 O O . GLY A 1 234 ? -42.310 -9.842 43.531 1.00 39.47 234 GLY A O 1
ATOM 1797 N N . LEU A 1 235 ? -41.215 -10.943 41.910 1.00 31.38 235 LEU A N 1
ATOM 1798 C CA . LEU A 1 235 ? -40.020 -11.248 42.702 1.00 31.38 235 LEU A CA 1
ATOM 1799 C C . LEU A 1 235 ? -38.761 -10.783 41.966 1.00 31.38 235 LEU A C 1
ATOM 1801 O O . LEU A 1 235 ? -38.471 -11.243 40.861 1.00 31.38 235 LEU A O 1
ATOM 1805 N N . ASP A 1 236 ? -38.019 -9.877 42.604 1.00 31.28 236 ASP A N 1
ATOM 1806 C CA . ASP A 1 236 ? -36.737 -9.372 42.118 1.00 31.28 236 ASP A CA 1
ATOM 1807 C C . ASP A 1 236 ? -35.616 -10.356 42.475 1.00 31.28 236 ASP A C 1
ATOM 1809 O O . ASP A 1 236 ? -35.382 -10.665 43.645 1.00 31.28 236 ASP A O 1
ATOM 1813 N N . TYR A 1 237 ? -34.890 -10.838 41.464 1.00 33.78 237 TYR A N 1
ATOM 1814 C CA . TYR A 1 237 ? -33.742 -11.727 41.649 1.00 33.78 237 TYR A CA 1
ATOM 1815 C C . TYR A 1 237 ? -32.432 -11.006 41.320 1.00 33.78 237 TYR A C 1
ATOM 1817 O O . TYR A 1 237 ? -32.084 -10.813 40.151 1.00 33.78 237 TYR A O 1
ATOM 1825 N N . THR A 1 238 ? -31.645 -10.690 42.349 1.00 33.59 238 THR A N 1
ATOM 1826 C CA . THR A 1 238 ? -30.238 -10.295 42.210 1.00 33.59 238 THR A CA 1
ATOM 1827 C C . THR A 1 238 ? -29.354 -11.542 42.209 1.00 33.59 238 THR A C 1
ATOM 1829 O O . THR A 1 238 ? -29.257 -12.265 43.197 1.00 33.59 238 THR A O 1
ATOM 1832 N N . VAL A 1 239 ? -28.688 -11.818 41.085 1.00 35.38 239 VAL A N 1
ATOM 1833 C CA . VAL A 1 239 ? -27.622 -12.831 41.033 1.00 35.38 239 VAL A CA 1
ATOM 1834 C C . VAL A 1 239 ? -26.289 -12.098 41.096 1.00 35.38 239 VAL A C 1
ATOM 1836 O O . VAL A 1 239 ? -25.899 -11.428 40.146 1.00 35.38 239 VAL A O 1
ATOM 1839 N N . SER A 1 240 ? -25.615 -12.213 42.241 1.00 31.30 240 SER A N 1
ATOM 1840 C CA . SER A 1 240 ? -24.234 -11.764 42.431 1.00 31.30 240 SER A CA 1
ATOM 1841 C C . SER A 1 240 ? -23.268 -12.877 42.020 1.00 31.30 240 SER A C 1
ATOM 1843 O O . SER A 1 240 ? -23.483 -14.054 42.318 1.00 31.30 240 SER A O 1
ATOM 1845 N N . ARG A 1 241 ? -22.209 -12.507 41.297 1.00 42.12 241 ARG A N 1
ATOM 1846 C CA . ARG A 1 241 ? -21.254 -13.417 40.653 1.00 42.12 241 ARG A CA 1
ATOM 1847 C C . ARG A 1 241 ? -20.242 -13.968 41.666 1.00 42.12 241 ARG A C 1
ATOM 1849 O O . ARG A 1 241 ? -19.083 -13.570 41.665 1.00 42.12 241 ARG A O 1
ATOM 1856 N N . SER A 1 242 ? -20.671 -14.901 42.513 1.00 34.00 242 SER A N 1
ATOM 1857 C CA . SER A 1 242 ? -19.762 -15.734 43.322 1.00 34.00 242 SER A CA 1
ATOM 1858 C C . SER A 1 242 ? -19.877 -17.236 43.051 1.00 34.00 242 SER A C 1
ATOM 1860 O O . SER A 1 242 ? -19.187 -18.020 43.693 1.00 34.00 242 SER A O 1
ATOM 1862 N N . GLN A 1 243 ? -20.668 -17.668 42.065 1.00 35.69 243 GLN A N 1
ATOM 1863 C CA . GLN A 1 243 ? -20.712 -19.071 41.651 1.00 35.69 243 GLN A CA 1
ATOM 1864 C C . GLN A 1 243 ? -20.911 -19.180 40.141 1.00 35.69 243 GLN A C 1
ATOM 1866 O O . GLN A 1 243 ? -21.961 -18.796 39.642 1.00 35.69 243 GLN A O 1
ATOM 1871 N N . LEU A 1 244 ? -19.896 -19.680 39.430 1.00 29.95 244 LEU A N 1
ATOM 1872 C CA . LEU A 1 244 ? -20.031 -20.607 38.297 1.00 29.95 244 LEU A CA 1
ATOM 1873 C C . LEU A 1 244 ? -18.632 -21.006 37.813 1.00 29.95 244 LEU A C 1
ATOM 1875 O O . LEU A 1 244 ? -18.045 -20.434 36.899 1.00 29.95 244 LEU A O 1
ATOM 1879 N N . THR A 1 245 ? -18.098 -22.006 38.504 1.00 29.27 245 THR A N 1
ATOM 1880 C CA . THR A 1 245 ? -17.077 -22.928 38.014 1.00 29.27 245 THR A CA 1
ATOM 1881 C C . THR A 1 245 ? -17.640 -23.777 36.867 1.00 29.27 245 THR A C 1
ATOM 1883 O O . THR A 1 245 ? -18.695 -24.384 37.031 1.00 29.27 245 THR A O 1
ATOM 1886 N N . LEU A 1 246 ? -16.909 -23.810 35.747 1.00 28.41 246 LEU A N 1
ATOM 1887 C CA . LEU A 1 246 ? -16.769 -24.888 34.749 1.00 28.41 246 LEU A CA 1
ATOM 1888 C C . LEU A 1 246 ? -17.905 -25.924 34.603 1.00 28.41 246 LEU A C 1
ATOM 1890 O O . LEU A 1 246 ? -18.040 -26.826 35.430 1.00 28.41 246 LEU A O 1
ATOM 1894 N N . ARG A 1 247 ? -18.547 -25.937 33.424 1.00 26.23 247 ARG A N 1
ATOM 1895 C CA . ARG A 1 247 ? -18.744 -27.180 32.654 1.00 26.23 247 ARG A CA 1
ATOM 1896 C C . ARG A 1 247 ? -19.014 -26.896 31.172 1.00 26.23 247 ARG A C 1
ATOM 1898 O O . ARG A 1 247 ? -19.960 -26.195 30.832 1.00 26.23 247 ARG A O 1
ATOM 1905 N N . GLU A 1 248 ? -18.165 -27.457 30.316 1.00 32.91 248 GLU A N 1
ATOM 1906 C CA . GLU A 1 248 ? -18.319 -27.508 28.861 1.00 32.91 248 GLU A CA 1
ATOM 1907 C C . GLU A 1 248 ? -19.525 -28.365 28.446 1.00 32.91 248 GLU A C 1
ATOM 1909 O O . GLU A 1 248 ? -19.714 -29.459 28.979 1.00 32.91 248 GLU A O 1
ATOM 1914 N N . SER A 1 249 ? -20.252 -27.923 27.414 1.00 29.30 249 SER A N 1
ATOM 1915 C CA . SER A 1 249 ? -20.577 -28.776 26.261 1.00 29.30 249 SER A CA 1
ATOM 1916 C C . SER A 1 249 ? -21.084 -27.938 25.076 1.00 29.30 249 SER A C 1
ATOM 1918 O O . SER A 1 249 ? -22.237 -27.517 25.069 1.00 29.30 249 SER A O 1
ATOM 1920 N N . GLY A 1 250 ? -20.239 -27.773 24.053 1.00 29.61 250 GLY A N 1
ATOM 1921 C CA . GLY A 1 250 ? -20.679 -27.716 22.654 1.00 29.61 250 GLY A CA 1
ATOM 1922 C C . GLY A 1 250 ? -20.871 -26.347 21.989 1.00 29.61 250 GLY A C 1
ATOM 1923 O O . GLY A 1 250 ? -21.998 -25.888 21.865 1.00 29.61 250 GLY A O 1
ATOM 1924 N N . GLY A 1 251 ? -19.795 -25.824 21.383 1.00 30.64 251 GLY A N 1
ATOM 1925 C CA . GLY A 1 251 ? -19.858 -25.280 20.015 1.00 30.64 251 GLY A CA 1
ATOM 1926 C C . GLY A 1 251 ? -19.592 -23.782 19.823 1.00 30.64 251 GLY A C 1
ATOM 1927 O O . GLY A 1 251 ? -20.510 -22.981 19.939 1.00 30.64 251 GLY A O 1
ATOM 1928 N N . TYR A 1 252 ? -18.370 -23.479 19.364 1.00 28.73 252 TYR A N 1
ATOM 1929 C CA . TYR A 1 252 ? -17.846 -22.205 18.836 1.00 28.73 252 TYR A CA 1
ATOM 1930 C C . TYR A 1 252 ? -17.450 -21.128 19.857 1.00 28.73 252 TYR A C 1
ATOM 1932 O O . TYR A 1 252 ? -18.101 -20.099 20.014 1.00 28.73 252 TYR A O 1
ATOM 1940 N N . ASN A 1 253 ? -16.284 -21.350 20.472 1.00 29.44 253 ASN A N 1
ATOM 1941 C CA . ASN A 1 253 ? -15.433 -20.275 20.976 1.00 29.44 253 ASN A CA 1
ATOM 1942 C C . ASN A 1 253 ? -14.706 -19.628 19.790 1.00 29.44 253 ASN A C 1
ATOM 1944 O O . ASN A 1 253 ? -14.003 -20.317 19.053 1.00 29.44 253 ASN A O 1
ATOM 1948 N N . VAL A 1 254 ? -14.846 -18.315 19.633 1.00 32.06 254 VAL A N 1
ATOM 1949 C CA . VAL A 1 254 ? -13.822 -17.495 18.979 1.00 32.06 254 VAL A CA 1
ATOM 1950 C C . VAL A 1 254 ? -13.036 -16.859 20.121 1.00 32.06 254 VAL A C 1
ATOM 1952 O O . VAL A 1 254 ? -13.600 -16.105 20.914 1.00 32.06 254 VAL A O 1
ATOM 1955 N N . GLU A 1 255 ? -11.778 -17.268 20.274 1.00 34.81 255 GLU A N 1
ATOM 1956 C CA . GLU A 1 255 ? -10.880 -16.835 21.346 1.00 34.81 255 GLU A CA 1
ATOM 1957 C C . GLU A 1 255 ? -10.647 -15.320 21.295 1.00 34.81 255 GLU A C 1
ATOM 1959 O O . GLU A 1 255 ? -10.060 -14.780 20.362 1.00 34.81 255 GLU A O 1
A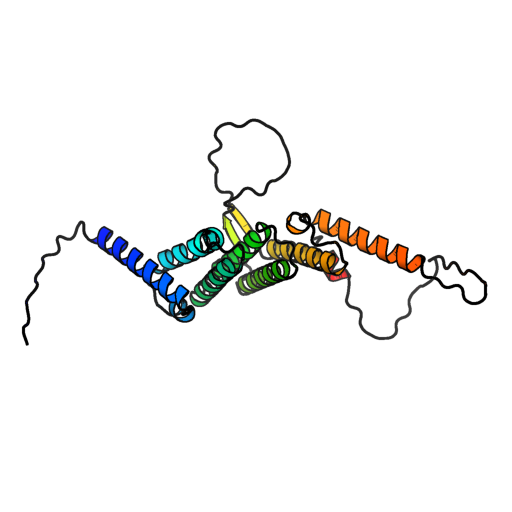TOM 1964 N N . PHE A 1 256 ? -11.087 -14.635 22.351 1.00 40.12 256 PHE A N 1
ATOM 1965 C CA . PHE A 1 256 ? -10.837 -13.213 22.602 1.00 40.12 256 PHE A CA 1
ATOM 1966 C C . PHE A 1 256 ? -9.375 -12.939 23.028 1.00 40.12 256 PHE A C 1
ATOM 1968 O O . PHE A 1 256 ? -8.938 -11.788 23.054 1.00 40.12 256 PHE A O 1
ATOM 1975 N N . ASP A 1 257 ? -8.599 -13.990 23.318 1.00 34.66 257 ASP A N 1
ATOM 1976 C CA . ASP A 1 257 ? -7.202 -13.890 23.763 1.00 34.66 257 ASP A CA 1
ATOM 1977 C C . ASP A 1 257 ? -6.218 -13.542 22.631 1.00 34.66 257 ASP A C 1
ATOM 1979 O O . ASP A 1 257 ? -5.139 -13.008 22.895 1.00 34.66 257 ASP A O 1
ATOM 1983 N N . GLU A 1 258 ? -6.586 -13.751 21.362 1.00 39.09 258 GLU A N 1
ATOM 1984 C CA . GLU A 1 258 ? -5.682 -13.479 20.235 1.00 39.09 258 GLU A CA 1
ATOM 1985 C C . GLU A 1 258 ? -5.618 -11.983 19.869 1.00 39.09 258 GLU A C 1
ATOM 1987 O O . GLU A 1 258 ? -4.566 -11.470 19.486 1.00 39.09 258 GLU A O 1
ATOM 1992 N N . ILE A 1 259 ? -6.713 -11.242 20.074 1.00 36.44 259 ILE A N 1
ATOM 1993 C CA . ILE A 1 259 ? -6.807 -9.823 19.688 1.00 36.44 259 ILE A CA 1
ATOM 1994 C C . ILE A 1 259 ? -6.164 -8.919 20.749 1.00 36.44 259 ILE A C 1
ATOM 1996 O O . ILE A 1 259 ? -5.434 -7.989 20.409 1.00 36.44 259 ILE A O 1
ATOM 2000 N N . VAL A 1 260 ? -6.355 -9.218 22.039 1.00 35.75 260 VAL A N 1
ATOM 2001 C CA . VAL A 1 260 ? -5.718 -8.462 23.135 1.00 35.75 260 VAL A CA 1
ATOM 2002 C C . VAL A 1 260 ? -4.233 -8.832 23.271 1.00 35.75 260 VAL A C 1
ATOM 2004 O O . VAL A 1 260 ? -3.401 -7.970 23.559 1.00 35.75 260 VAL A O 1
ATOM 2007 N N . GLY A 1 261 ? -3.869 -10.088 22.984 1.00 36.19 261 GLY A N 1
ATOM 2008 C CA . GLY A 1 261 ? -2.481 -10.552 22.995 1.00 36.19 261 GLY A CA 1
ATOM 2009 C C . GLY A 1 261 ? -1.605 -9.960 21.883 1.00 36.19 261 GLY A C 1
ATOM 2010 O O . GLY A 1 261 ? -0.412 -9.758 22.106 1.00 36.19 261 GLY A O 1
ATOM 2011 N N . SER A 1 262 ? -2.182 -9.637 20.719 1.00 38.44 262 SER A N 1
ATOM 2012 C CA . SER A 1 262 ? -1.452 -9.053 19.580 1.00 38.44 262 SER A CA 1
ATOM 2013 C C . SER A 1 262 ? -1.202 -7.543 19.699 1.00 38.44 262 SER A C 1
ATOM 2015 O O . SER A 1 262 ? -0.428 -7.001 18.915 1.00 38.44 262 SER A O 1
ATOM 2017 N N . VAL A 1 263 ? -1.862 -6.850 20.630 1.00 36.16 263 VAL A N 1
ATOM 2018 C CA . VAL A 1 263 ? -1.702 -5.396 20.839 1.00 36.16 263 VAL A CA 1
ATOM 2019 C C . VAL A 1 263 ? -0.681 -5.088 21.945 1.00 36.16 263 VAL A C 1
ATOM 2021 O O . VAL A 1 263 ? -0.127 -3.995 21.995 1.00 36.16 263 VAL A O 1
ATOM 2024 N N . LEU A 1 264 ? -0.395 -6.059 22.820 1.00 34.97 264 LEU A N 1
ATOM 2025 C CA . LEU A 1 264 ? 0.451 -5.891 24.009 1.00 34.97 264 LEU A CA 1
ATOM 2026 C C . LEU A 1 264 ? 1.831 -6.575 23.912 1.00 34.97 264 LEU A C 1
ATOM 2028 O O . LEU A 1 264 ? 2.487 -6.750 24.942 1.00 34.97 264 LEU A O 1
ATOM 2032 N N . ARG A 1 265 ? 2.291 -6.969 22.716 1.00 32.72 265 ARG A N 1
ATO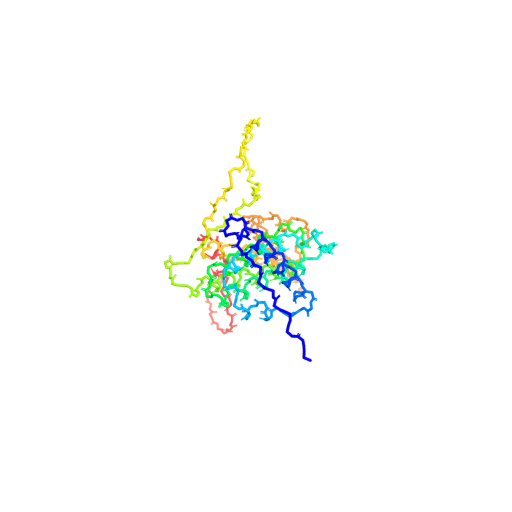M 2033 C CA . ARG A 1 265 ? 3.644 -7.518 22.494 1.00 32.72 265 ARG A CA 1
ATOM 2034 C C . ARG A 1 265 ? 4.414 -6.769 21.423 1.00 32.72 265 ARG A C 1
ATOM 2036 O O . ARG A 1 265 ? 3.793 -6.415 20.403 1.00 32.72 265 ARG A O 1
#